Protein AF-A0AB73C0B4-F1 (afdb_monomer_lite)

pLDDT: mean 93.38, std 5.55, range [63.53, 98.44]

Sequence (213 aa):
MIKIISWSEGLYENYLKIKKDDTVIYEGESYLLFLEESNEIGLELNYGKINNISIIFLKEFNDKFYSVPDYRNMYLNNYQYEALQFSRYNLLAMFFSLKEINNIKKINIDDIILNWISTSSFKGYYTNFEDYIFYLIRDIYFIDDEVMNKDIKKTINSILNLKEKKIICIEDLGFEEINVYFNSGIVWKAFLKDKKTNDIYLNTDYDISIKIN

Radius of gyration: 18.08 Å; chains: 1; bounding box: 42×39×54 Å

Organism: NCBI:txid1441737

Foldseek 3Di:
DWDKDWDDDPDDFIWIWIDDPPWTFATGTLVQQWDQDPLFTWGFTQRPPPPQTWIWTWADDDQKIWTFGDQFPLQAQSHDDDIDIDGPVRVVSSVDDPVNVVSHHHDDLLSLLRLLVSLQVDHDDADHNVRSVVVVQVQFDAKQDPVCRVCVNVLNVLSNPDDDFDKDFAPPFDWDFIWTAGNVRGIGSAWTAGPPPRFIWGPNVDRITTTRD

Secondary structure (DSSP, 8-state):
-EEEEEEEETTTEEEEEEEETTEEEEEEEHHHHEEEETTEEEEEE-TT-TT--EEEEEEEETTEEEEEE-TTTTTSTT------EEEHHHHHHTT--HHHHHHPPBP-HHHHHHHHHHTT------SSHHHHHHHHHHHEEEESSHHHHTTHHHHHHHHHT--S--EEE-TT--EEEEEEEETTS-EEEEEEEETTT--EEE--SSSEEEB--

Structure (mmCIF, N/CA/C/O backbone):
data_AF-A0AB73C0B4-F1
#
_entry.id   AF-A0AB73C0B4-F1
#
loop_
_atom_site.group_PDB
_atom_site.id
_atom_site.type_symbol
_atom_site.label_atom_id
_atom_site.label_alt_id
_atom_site.label_comp_id
_atom_site.label_asym_id
_atom_site.label_entity_id
_atom_site.label_seq_id
_atom_site.pdbx_PDB_ins_code
_atom_site.Cartn_x
_atom_site.Cartn_y
_atom_site.Cartn_z
_atom_site.occupancy
_atom_site.B_iso_or_equiv
_atom_site.auth_seq_id
_atom_site.auth_comp_id
_atom_site.auth_asym_id
_atom_site.auth_atom_id
_atom_site.pdbx_PDB_model_num
ATOM 1 N N . MET A 1 1 ? -2.624 -11.768 -9.119 1.00 86.12 1 MET A N 1
ATOM 2 C CA . MET A 1 1 ? -1.344 -12.379 -9.570 1.00 86.12 1 MET A CA 1
ATOM 3 C C . MET A 1 1 ? -0.569 -11.397 -10.444 1.00 86.12 1 MET A C 1
ATOM 5 O O . MET A 1 1 ? -1.166 -10.794 -11.327 1.00 86.12 1 MET A O 1
ATOM 9 N N . ILE A 1 2 ? 0.744 -11.232 -10.223 1.00 95.25 2 ILE A N 1
ATOM 10 C CA . ILE A 1 2 ? 1.586 -10.332 -11.033 1.00 95.25 2 ILE A CA 1
ATOM 11 C C . ILE A 1 2 ? 2.127 -11.048 -12.276 1.00 95.25 2 ILE A C 1
ATOM 13 O O . ILE A 1 2 ? 2.759 -12.101 -12.168 1.00 95.25 2 ILE A O 1
ATOM 17 N N . LYS A 1 3 ? 1.935 -10.441 -13.451 1.00 95.75 3 LYS A N 1
ATOM 18 C CA . LYS A 1 3 ? 2.498 -10.882 -14.732 1.00 95.75 3 LYS A CA 1
ATOM 19 C C . LYS A 1 3 ? 3.380 -9.788 -15.321 1.00 95.75 3 LYS A C 1
ATOM 21 O O . LYS A 1 3 ? 2.972 -8.632 -15.386 1.00 95.75 3 LYS A O 1
ATOM 26 N N . ILE A 1 4 ? 4.560 -10.179 -15.790 1.00 95.81 4 ILE A N 1
ATOM 27 C CA . ILE A 1 4 ? 5.509 -9.295 -16.468 1.00 95.81 4 ILE A CA 1
ATOM 28 C C . ILE A 1 4 ? 5.672 -9.785 -17.899 1.00 95.81 4 ILE A C 1
ATOM 30 O O . ILE A 1 4 ? 5.854 -10.980 -18.140 1.00 95.81 4 ILE A O 1
ATOM 34 N N . ILE A 1 5 ? 5.546 -8.859 -18.838 1.00 94.75 5 ILE A N 1
ATOM 35 C CA . ILE A 1 5 ? 5.722 -9.083 -20.267 1.00 94.75 5 ILE A CA 1
ATOM 36 C C . ILE A 1 5 ? 6.797 -8.102 -20.711 1.00 94.75 5 ILE A C 1
ATOM 38 O O . ILE A 1 5 ? 6.651 -6.906 -20.483 1.00 94.75 5 ILE A O 1
ATOM 42 N N . SER A 1 6 ? 7.852 -8.600 -21.338 1.00 92.56 6 SER A N 1
ATOM 43 C CA . SER A 1 6 ? 8.886 -7.770 -21.943 1.00 92.56 6 SER A CA 1
ATOM 44 C C . SER A 1 6 ? 8.972 -8.047 -23.436 1.00 92.56 6 SER A C 1
ATOM 46 O O . SER A 1 6 ? 8.695 -9.156 -23.900 1.00 92.56 6 SER A O 1
ATOM 48 N N . TRP A 1 7 ? 9.314 -7.014 -24.191 1.00 93.31 7 TRP A N 1
ATOM 49 C CA . TRP A 1 7 ? 9.599 -7.098 -25.617 1.00 93.31 7 TRP A CA 1
ATOM 50 C C . TRP A 1 7 ? 10.627 -6.033 -25.979 1.00 93.31 7 TRP A C 1
ATOM 52 O O . TRP A 1 7 ? 10.917 -5.143 -25.179 1.00 93.31 7 TRP A O 1
ATOM 62 N N . SER A 1 8 ? 11.187 -6.141 -27.176 1.00 89.69 8 SER A N 1
ATOM 63 C CA . SER A 1 8 ? 12.129 -5.157 -27.694 1.00 89.69 8 SER A CA 1
ATOM 64 C C . SER A 1 8 ? 11.608 -4.619 -29.016 1.00 89.69 8 SER A C 1
ATOM 66 O O . SER A 1 8 ? 11.130 -5.392 -29.852 1.00 89.69 8 SER A O 1
ATOM 68 N N . GLU A 1 9 ? 11.718 -3.311 -29.212 1.00 86.81 9 GLU A N 1
ATOM 69 C CA . GLU A 1 9 ? 11.485 -2.661 -30.499 1.00 86.81 9 GLU A CA 1
ATOM 70 C C . GLU A 1 9 ? 12.819 -2.087 -30.993 1.00 86.81 9 GLU A C 1
ATOM 72 O O . GLU A 1 9 ? 13.571 -1.436 -30.270 1.00 86.81 9 GLU A O 1
ATOM 77 N N . GLY A 1 10 ? 13.197 -2.425 -32.226 1.00 79.00 10 GLY A N 1
ATOM 78 C CA . GLY A 1 10 ? 14.515 -2.064 -32.745 1.00 79.00 10 GLY A CA 1
ATOM 79 C C . GLY A 1 10 ? 15.683 -2.705 -31.977 1.00 79.00 10 GLY A C 1
ATOM 80 O O . GLY A 1 10 ? 15.586 -3.816 -31.461 1.00 79.00 10 GLY A O 1
ATOM 81 N N . LEU A 1 11 ? 16.836 -2.027 -31.983 1.00 64.25 11 LEU A N 1
ATOM 82 C CA . LEU A 1 11 ? 18.095 -2.561 -31.441 1.00 64.25 11 LEU A CA 1
ATOM 83 C C . LEU A 1 11 ? 18.336 -2.218 -29.963 1.00 64.25 11 LEU A C 1
ATOM 85 O O . LEU A 1 11 ? 19.182 -2.857 -29.341 1.00 64.25 11 LEU A O 1
ATOM 89 N N . TYR A 1 12 ? 17.639 -1.217 -29.415 1.00 63.53 12 TYR A N 1
ATOM 90 C CA . TYR A 1 12 ? 17.993 -0.621 -28.119 1.00 63.53 12 TYR A CA 1
ATOM 91 C C . TYR A 1 12 ? 16.809 -0.343 -27.189 1.00 63.53 12 TYR A C 1
ATOM 93 O O . TYR A 1 12 ? 17.041 -0.022 -26.025 1.00 63.53 12 TYR A O 1
ATOM 101 N N . GLU A 1 13 ? 15.565 -0.475 -27.651 1.00 76.31 13 GLU A N 1
ATOM 102 C CA . GLU A 1 13 ? 14.398 -0.109 -26.850 1.00 76.31 13 GLU A CA 1
ATOM 103 C C . GLU A 1 13 ? 13.794 -1.375 -26.242 1.00 76.31 13 GLU A C 1
ATOM 105 O O . GLU A 1 13 ? 13.183 -2.197 -26.926 1.00 76.31 13 GLU A O 1
ATOM 110 N N . ASN A 1 14 ? 14.023 -1.559 -24.941 1.00 88.50 14 ASN A N 1
ATOM 111 C CA . ASN A 1 14 ? 13.394 -2.621 -24.167 1.00 88.50 14 ASN A CA 1
ATOM 112 C C . ASN A 1 14 ? 12.157 -2.064 -23.480 1.00 88.50 14 ASN A C 1
ATOM 114 O O . ASN A 1 14 ? 12.228 -1.095 -22.724 1.00 88.50 14 ASN A O 1
ATOM 118 N N . TYR A 1 15 ? 11.035 -2.724 -23.709 1.00 92.69 15 TYR A N 1
ATOM 119 C CA . TYR A 1 15 ? 9.754 -2.370 -23.138 1.00 92.69 15 TYR A CA 1
ATOM 120 C C . TYR A 1 15 ? 9.315 -3.408 -22.126 1.00 92.69 15 TYR A C 1
ATOM 122 O O . TYR A 1 15 ? 9.675 -4.591 -22.186 1.00 92.69 15 TYR A O 1
ATOM 130 N N . LEU A 1 16 ? 8.508 -2.947 -21.181 1.00 94.56 16 LEU A N 1
ATOM 131 C CA . LEU A 1 16 ? 7.970 -3.772 -20.130 1.00 94.56 16 LEU A CA 1
ATOM 132 C C . LEU A 1 16 ? 6.517 -3.400 -19.851 1.00 94.56 16 LEU A C 1
ATOM 134 O O . LEU A 1 16 ? 6.144 -2.231 -19.780 1.00 94.56 16 LEU A O 1
ATOM 138 N N . LYS A 1 17 ? 5.696 -4.429 -19.657 1.00 95.62 17 LYS A N 1
ATOM 139 C CA . LYS A 1 17 ? 4.317 -4.325 -19.199 1.00 95.62 17 LYS A CA 1
ATOM 140 C C . LYS A 1 17 ? 4.124 -5.172 -17.950 1.00 95.62 17 LYS A C 1
ATOM 142 O O . LYS A 1 17 ? 4.303 -6.392 -17.984 1.00 95.62 17 LYS A O 1
ATOM 147 N N . ILE A 1 18 ? 3.729 -4.522 -16.860 1.00 95.94 18 ILE A N 1
ATOM 148 C CA . ILE A 1 18 ? 3.374 -5.156 -15.589 1.00 95.94 18 ILE A CA 1
ATOM 149 C C . ILE A 1 18 ? 1.858 -5.160 -15.480 1.00 95.94 18 ILE A C 1
ATOM 151 O O . ILE A 1 18 ? 1.216 -4.114 -15.591 1.00 95.94 18 ILE A O 1
ATOM 155 N N . LYS A 1 19 ? 1.285 -6.333 -15.219 1.00 96.25 19 LYS A N 1
ATOM 156 C CA . LYS A 1 19 ? -0.127 -6.476 -14.874 1.00 96.25 19 LYS A CA 1
ATOM 157 C C . LYS A 1 19 ? -0.288 -7.081 -13.489 1.00 96.25 19 LYS A C 1
ATOM 159 O O . LYS A 1 19 ? 0.416 -8.037 -13.160 1.00 96.25 19 LYS A O 1
ATOM 164 N N . LYS A 1 20 ? -1.260 -6.582 -12.729 1.00 94.69 20 LYS A N 1
ATOM 165 C CA . LYS A 1 20 ? -1.851 -7.297 -11.597 1.00 94.69 20 LYS A CA 1
ATOM 166 C C . LYS A 1 20 ? -3.215 -7.794 -12.045 1.00 94.69 20 LYS A C 1
ATOM 168 O O . LYS A 1 20 ? -4.101 -6.998 -12.343 1.00 94.69 20 LYS A O 1
ATOM 173 N N . ASP A 1 21 ? -3.326 -9.111 -12.176 1.00 91.25 21 ASP A N 1
ATOM 174 C CA . ASP A 1 21 ? -4.474 -9.765 -12.800 1.00 91.25 21 ASP A CA 1
ATOM 175 C C . ASP A 1 21 ? -4.720 -9.175 -14.201 1.00 91.25 21 ASP A C 1
ATOM 177 O O . ASP A 1 21 ? -3.859 -9.302 -15.083 1.00 91.25 21 ASP A O 1
ATOM 181 N N . ASP A 1 22 ? -5.840 -8.482 -14.407 1.00 89.56 22 ASP A N 1
ATOM 182 C CA . ASP A 1 22 ? -6.152 -7.836 -15.681 1.00 89.56 22 ASP A CA 1
ATOM 183 C C . ASP A 1 22 ? -5.802 -6.347 -15.764 1.00 89.56 22 ASP A C 1
ATOM 185 O O . ASP A 1 22 ? -5.764 -5.799 -16.871 1.00 89.56 22 ASP A O 1
ATOM 189 N N . THR A 1 23 ? -5.432 -5.727 -14.646 1.00 92.69 23 THR A N 1
ATOM 190 C CA . THR A 1 23 ? -5.092 -4.304 -14.557 1.00 92.69 23 THR A CA 1
ATOM 191 C C . THR A 1 23 ? -3.646 -4.060 -14.975 1.00 92.69 23 THR A C 1
ATOM 193 O O . THR A 1 23 ? -2.730 -4.739 -14.510 1.00 92.69 23 THR A O 1
ATOM 196 N N . VAL A 1 24 ? -3.421 -3.079 -15.854 1.00 95.19 24 VAL A N 1
ATOM 197 C CA . VAL A 1 24 ? -2.072 -2.613 -16.212 1.00 95.19 24 VAL A CA 1
ATOM 198 C C . VAL A 1 24 ? -1.560 -1.687 -15.114 1.00 95.19 24 VAL A C 1
ATOM 200 O O . VAL A 1 24 ? -2.181 -0.674 -14.813 1.00 95.19 24 VAL A O 1
ATOM 203 N N . ILE A 1 25 ? -0.416 -2.043 -14.541 1.00 95.56 25 ILE A N 1
ATOM 204 C CA . ILE A 1 25 ? 0.266 -1.290 -13.481 1.00 95.56 25 ILE A CA 1
ATOM 205 C C . ILE A 1 25 ? 1.390 -0.436 -14.070 1.00 95.56 25 ILE A C 1
ATOM 207 O O . ILE A 1 25 ? 1.657 0.673 -13.613 1.00 95.56 25 ILE A O 1
ATOM 211 N N . TYR A 1 26 ? 2.027 -0.941 -15.120 1.00 95.50 26 TYR A N 1
ATOM 212 C CA . TYR A 1 26 ? 3.052 -0.233 -15.865 1.00 95.50 26 TYR A CA 1
ATOM 213 C C . TYR A 1 26 ? 3.058 -0.716 -17.311 1.00 95.50 26 TYR A C 1
ATOM 215 O O . TYR A 1 26 ? 2.889 -1.911 -17.559 1.00 95.50 26 TYR A O 1
ATOM 223 N N . GLU A 1 27 ? 3.268 0.199 -18.247 1.00 94.25 27 GLU A N 1
ATOM 224 C CA . GLU A 1 27 ? 3.537 -0.093 -19.653 1.00 94.25 27 GLU A CA 1
ATOM 225 C C . GLU A 1 27 ? 4.424 1.017 -20.219 1.00 94.25 27 GLU A C 1
ATOM 227 O O . GLU A 1 27 ? 4.016 2.180 -20.229 1.00 94.25 27 GLU A O 1
ATOM 232 N N . GLY A 1 28 ? 5.644 0.677 -20.630 1.00 93.19 28 GLY A N 1
ATOM 233 C CA . GLY A 1 28 ? 6.627 1.657 -21.088 1.00 93.19 28 GLY A CA 1
ATOM 234 C C . GLY A 1 28 ? 8.043 1.094 -21.195 1.00 93.19 28 GLY A C 1
ATOM 235 O O . GLY A 1 28 ? 8.253 -0.117 -21.110 1.00 93.19 28 GLY A O 1
ATOM 236 N N . GLU A 1 29 ? 9.007 1.984 -21.412 1.00 91.50 29 GLU A N 1
ATOM 237 C CA . GLU A 1 29 ? 10.427 1.649 -21.559 1.00 91.50 29 GLU A CA 1
ATOM 238 C C . GLU A 1 29 ? 11.040 1.216 -20.225 1.00 91.50 29 GLU A C 1
ATOM 240 O O . GLU A 1 29 ? 10.999 1.947 -19.240 1.00 91.50 29 GLU A O 1
ATOM 245 N N . SER A 1 30 ? 11.675 0.045 -20.184 1.00 89.25 30 SER A N 1
ATOM 246 C CA . SER A 1 30 ? 12.083 -0.601 -18.931 1.00 89.25 30 SER A CA 1
ATOM 247 C C . SER A 1 30 ? 13.014 0.242 -18.055 1.00 89.25 30 SER A C 1
ATOM 249 O O . SER A 1 30 ? 13.004 0.076 -16.841 1.00 89.25 30 SER A O 1
ATOM 251 N N . TYR A 1 31 ? 13.821 1.136 -18.636 1.00 85.94 31 TYR A N 1
ATOM 252 C CA . TYR A 1 31 ? 14.723 1.989 -17.855 1.00 85.94 31 TYR A CA 1
ATOM 253 C C . TYR A 1 31 ? 13.995 3.124 -17.119 1.00 85.94 31 TYR A C 1
ATOM 255 O O . TYR A 1 31 ? 14.528 3.623 -16.134 1.00 85.94 31 TYR A O 1
ATOM 263 N N . LEU A 1 32 ? 12.796 3.520 -17.566 1.00 88.06 32 LEU A N 1
ATOM 264 C CA . LEU A 1 32 ? 11.962 4.522 -16.890 1.00 88.06 32 LEU A CA 1
ATOM 265 C C . LEU A 1 32 ? 11.239 3.944 -15.673 1.00 88.06 32 LEU A C 1
ATOM 267 O O . LEU A 1 32 ? 10.723 4.691 -14.858 1.00 88.06 32 LEU A O 1
ATOM 271 N N . LEU A 1 33 ? 11.160 2.617 -15.560 1.00 89.38 33 LEU A N 1
ATOM 272 C CA . LEU A 1 33 ? 10.512 1.968 -14.427 1.00 89.38 33 LEU A CA 1
ATOM 273 C C . LEU A 1 33 ? 11.327 2.129 -13.139 1.00 89.38 33 LEU A C 1
ATOM 275 O O . LEU A 1 33 ? 10.747 2.182 -12.060 1.00 89.38 33 LEU A O 1
ATOM 279 N N . PHE A 1 34 ? 12.655 2.117 -13.232 1.00 88.12 34 PHE A N 1
ATOM 280 C CA . PHE A 1 34 ? 13.525 1.996 -12.069 1.00 88.12 34 PHE A CA 1
ATOM 281 C C . PHE A 1 34 ? 13.845 3.358 -11.455 1.00 88.12 34 PHE A C 1
ATOM 283 O O . PHE A 1 34 ? 14.336 4.257 -12.135 1.00 88.12 34 PHE A O 1
ATOM 290 N N . LEU A 1 35 ? 13.648 3.459 -10.141 1.00 87.06 35 LEU A N 1
ATOM 291 C CA . LEU A 1 35 ? 14.049 4.608 -9.342 1.00 87.06 35 LEU A CA 1
ATOM 292 C C . LEU A 1 35 ? 14.955 4.143 -8.201 1.00 87.06 35 LEU A C 1
ATOM 294 O O . LEU A 1 35 ? 14.590 3.260 -7.427 1.00 87.06 35 LEU A O 1
ATOM 298 N N . GLU A 1 36 ? 16.108 4.788 -8.051 1.00 83.19 36 GLU A N 1
ATOM 299 C CA . GLU A 1 36 ? 16.918 4.698 -6.837 1.00 83.19 36 GLU A CA 1
ATOM 300 C C . GLU A 1 36 ? 16.941 6.073 -6.170 1.00 83.19 36 GLU A C 1
ATOM 302 O O . GLU A 1 36 ? 17.510 7.029 -6.698 1.00 83.19 36 GLU A O 1
ATOM 307 N N . GLU A 1 37 ? 16.305 6.188 -5.005 1.00 80.31 37 GLU A N 1
ATOM 308 C CA . GLU A 1 37 ? 16.202 7.449 -4.275 1.00 80.31 37 GLU A CA 1
ATOM 309 C C . GLU A 1 37 ? 16.463 7.225 -2.786 1.00 80.31 37 GLU A C 1
ATOM 311 O O . GLU A 1 37 ? 15.911 6.317 -2.175 1.00 80.31 37 GLU A O 1
ATOM 316 N N . SER A 1 38 ? 17.307 8.057 -2.166 1.00 77.75 38 SER A N 1
ATOM 317 C CA . SER A 1 38 ? 17.582 8.000 -0.717 1.00 77.75 38 SER A CA 1
ATOM 318 C C . SER A 1 38 ? 18.019 6.612 -0.202 1.00 77.75 38 SER A C 1
ATOM 320 O O . SER A 1 38 ? 17.688 6.205 0.918 1.00 77.75 38 SER A O 1
ATOM 322 N N . ASN A 1 39 ? 18.798 5.878 -1.008 1.00 83.44 39 ASN A N 1
ATOM 323 C CA . ASN A 1 39 ? 19.194 4.484 -0.759 1.00 83.44 39 ASN A CA 1
ATOM 324 C C . ASN A 1 39 ? 17.992 3.529 -0.617 1.00 83.44 39 ASN A C 1
ATOM 326 O O . ASN A 1 39 ? 18.043 2.567 0.157 1.00 83.44 39 ASN A O 1
ATOM 330 N N . GLU A 1 40 ? 16.879 3.833 -1.275 1.00 91.38 40 GLU A N 1
ATOM 331 C CA . GLU A 1 40 ? 15.729 2.954 -1.438 1.00 91.38 40 GLU A CA 1
ATOM 332 C C . GLU A 1 40 ? 15.546 2.629 -2.912 1.00 91.38 40 GLU A C 1
ATOM 334 O O . GLU A 1 40 ? 15.798 3.448 -3.795 1.00 91.38 40 GLU A O 1
ATOM 339 N N . ILE A 1 41 ? 15.119 1.398 -3.152 1.00 93.88 41 ILE A N 1
ATOM 340 C CA . ILE A 1 41 ? 14.824 0.891 -4.480 1.00 93.88 41 ILE A CA 1
ATOM 341 C C . ILE A 1 41 ? 13.323 1.048 -4.688 1.00 93.88 41 ILE A C 1
ATOM 343 O O . ILE A 1 41 ? 12.537 0.530 -3.892 1.00 93.88 41 ILE A O 1
ATOM 347 N N . GLY A 1 42 ? 12.929 1.752 -5.741 1.00 94.69 42 GLY A N 1
ATOM 348 C CA . GLY A 1 42 ? 11.542 2.034 -6.072 1.00 94.69 42 GLY A CA 1
ATOM 349 C C . GLY A 1 42 ? 11.201 1.786 -7.535 1.00 94.69 42 GLY A C 1
ATOM 350 O O . GLY A 1 42 ? 12.064 1.474 -8.357 1.00 94.69 42 GLY A O 1
ATOM 351 N N . LEU A 1 43 ? 9.908 1.900 -7.834 1.00 95.75 43 LEU A N 1
ATOM 352 C CA . LEU A 1 43 ? 9.355 1.800 -9.179 1.00 95.75 43 LEU A CA 1
ATOM 353 C C . LEU A 1 43 ? 8.511 3.039 -9.500 1.00 95.75 43 LEU A C 1
ATOM 355 O O . LEU A 1 43 ? 7.688 3.461 -8.684 1.00 95.75 43 LEU A O 1
ATOM 359 N N . GLU A 1 44 ? 8.661 3.567 -10.710 1.00 95.31 44 GLU A N 1
ATOM 360 C CA . GLU A 1 44 ? 7.774 4.575 -11.291 1.00 95.31 44 GLU A CA 1
ATOM 361 C C . GLU A 1 44 ? 6.647 3.882 -12.062 1.00 95.31 44 GLU A C 1
ATOM 363 O O . GLU A 1 44 ? 6.829 3.362 -13.163 1.00 95.31 44 GLU A O 1
ATOM 368 N N . LEU A 1 45 ? 5.456 3.839 -11.462 1.00 95.38 45 LEU A N 1
ATOM 369 C CA . LEU A 1 45 ? 4.304 3.135 -12.020 1.00 95.38 45 LEU A CA 1
ATOM 370 C C . LEU A 1 45 ? 3.341 4.113 -12.684 1.00 95.38 45 LEU A C 1
ATOM 372 O O . LEU A 1 45 ? 2.991 5.140 -12.099 1.00 95.38 45 LEU A O 1
ATOM 376 N N . ASN A 1 46 ? 2.876 3.770 -13.889 1.00 94.12 46 ASN A N 1
ATOM 377 C CA . ASN A 1 46 ? 2.015 4.651 -14.678 1.00 94.12 46 ASN A CA 1
ATOM 378 C C . ASN A 1 46 ? 0.546 4.226 -14.758 1.00 94.12 46 ASN A C 1
ATOM 380 O O . ASN A 1 46 ? -0.291 4.979 -15.257 1.00 94.12 46 ASN A O 1
ATOM 384 N N . TYR A 1 47 ? 0.216 3.029 -14.267 1.00 93.19 47 TYR A N 1
ATOM 385 C CA . TYR A 1 47 ? -1.138 2.470 -14.245 1.00 93.19 47 TYR A CA 1
ATOM 386 C C . TYR A 1 47 ? -1.869 2.593 -15.599 1.00 93.19 47 TYR A C 1
ATOM 388 O O . TYR A 1 47 ? -3.066 2.887 -15.662 1.00 93.19 47 TYR A O 1
ATOM 396 N N . GLY A 1 48 ? -1.125 2.425 -16.701 1.00 87.31 48 GLY A N 1
ATOM 397 C CA . GLY A 1 48 ? -1.637 2.516 -18.072 1.00 87.31 48 GLY A CA 1
ATOM 398 C C . GLY A 1 48 ? -1.883 3.943 -18.582 1.00 87.31 48 GLY A C 1
ATOM 399 O O . GLY A 1 48 ? -2.533 4.116 -19.614 1.00 87.31 48 GLY A O 1
ATOM 400 N N . LYS A 1 49 ? -1.396 4.976 -17.884 1.00 88.00 49 LYS A N 1
ATOM 401 C CA . LYS A 1 49 ? -1.553 6.392 -18.249 1.00 88.00 49 LYS A CA 1
ATOM 402 C C . LYS A 1 49 ? -0.188 7.046 -18.456 1.00 88.00 49 LYS A C 1
ATOM 404 O O . LYS A 1 49 ? 0.508 7.332 -17.493 1.00 88.00 49 LYS A O 1
ATOM 409 N N . ILE A 1 50 ? 0.140 7.374 -19.707 1.00 75.00 50 ILE A N 1
ATOM 410 C CA . ILE A 1 50 ? 1.467 7.859 -20.154 1.00 75.00 50 ILE A CA 1
ATOM 411 C C . ILE A 1 50 ? 2.030 9.030 -19.319 1.00 75.00 50 ILE A C 1
ATOM 413 O O . ILE A 1 50 ? 3.235 9.106 -19.127 1.00 75.00 50 ILE A O 1
ATOM 417 N N . ASN A 1 51 ? 1.176 9.906 -18.774 1.00 80.50 51 ASN A N 1
ATOM 418 C CA . ASN A 1 51 ? 1.597 11.091 -18.010 1.00 80.50 51 ASN A CA 1
ATOM 419 C C . ASN A 1 51 ? 1.238 11.036 -16.516 1.00 80.50 51 ASN A C 1
ATOM 421 O O . ASN A 1 51 ? 1.268 12.067 -15.845 1.00 80.50 51 ASN A O 1
ATOM 425 N N . ASN A 1 52 ? 0.831 9.877 -15.997 1.00 83.94 52 ASN A N 1
ATOM 426 C CA . ASN A 1 52 ? 0.627 9.707 -14.565 1.00 83.94 52 ASN A CA 1
ATOM 427 C C . ASN A 1 52 ? 1.784 8.885 -14.018 1.00 83.94 52 ASN A C 1
ATOM 429 O O . ASN A 1 52 ? 1.987 7.778 -14.490 1.00 83.94 52 ASN A O 1
ATOM 433 N N . ILE A 1 53 ? 2.525 9.405 -13.046 1.00 91.69 53 ILE A N 1
ATOM 434 C CA . ILE A 1 53 ? 3.607 8.666 -12.393 1.00 91.69 53 ILE A CA 1
ATOM 435 C C . ILE A 1 53 ? 3.273 8.588 -10.914 1.00 91.69 53 ILE A C 1
ATOM 437 O O . 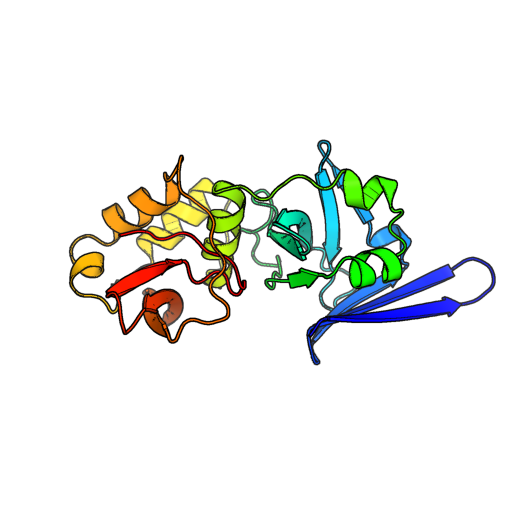ILE A 1 53 ? 2.922 9.583 -10.280 1.00 91.69 53 ILE A O 1
ATOM 441 N N . SER A 1 54 ? 3.332 7.384 -10.369 1.00 94.75 54 SER A N 1
ATOM 442 C CA . SER A 1 54 ? 3.185 7.125 -8.945 1.00 94.75 54 SER A CA 1
ATOM 443 C C . SER A 1 54 ? 4.373 6.296 -8.490 1.00 94.75 54 SER A C 1
ATOM 445 O O . SER A 1 54 ? 4.582 5.174 -8.953 1.00 94.75 54 SER A O 1
ATOM 447 N N . ILE A 1 55 ? 5.172 6.900 -7.617 1.00 94.75 55 ILE A N 1
ATOM 448 C CA . ILE A 1 55 ? 6.395 6.311 -7.083 1.00 94.75 55 ILE A CA 1
ATOM 449 C C . ILE A 1 55 ? 6.034 5.381 -5.932 1.00 94.75 55 ILE A C 1
ATOM 451 O O . ILE A 1 55 ? 5.341 5.785 -4.999 1.00 94.75 55 ILE A O 1
ATOM 455 N N . ILE A 1 56 ? 6.542 4.155 -5.979 1.00 96.12 56 ILE A N 1
ATOM 456 C CA . ILE A 1 56 ? 6.477 3.206 -4.865 1.00 96.12 56 ILE A CA 1
ATOM 457 C C . ILE A 1 56 ? 7.882 2.750 -4.499 1.00 96.12 56 ILE A C 1
ATOM 459 O O . ILE A 1 56 ? 8.755 2.687 -5.360 1.00 96.12 56 ILE A O 1
ATOM 463 N N . PHE A 1 57 ? 8.085 2.356 -3.248 1.00 97.44 57 PHE A N 1
ATOM 464 C CA . PHE A 1 57 ? 9.319 1.724 -2.787 1.00 97.44 57 PHE A CA 1
ATOM 465 C C . PHE A 1 57 ? 9.123 0.226 -2.594 1.00 97.44 57 PHE A C 1
ATOM 467 O O . PHE A 1 57 ? 8.054 -0.220 -2.183 1.00 97.44 57 PHE A O 1
ATOM 474 N N . LEU A 1 58 ? 10.150 -0.562 -2.891 1.00 97.88 58 LEU A N 1
ATOM 475 C CA . LEU A 1 58 ? 10.163 -1.994 -2.626 1.00 97.88 58 LEU A CA 1
ATOM 476 C C . LEU A 1 58 ? 10.712 -2.254 -1.224 1.00 97.88 58 LEU A C 1
ATOM 478 O O . LEU A 1 58 ? 11.734 -1.686 -0.829 1.00 97.88 58 LEU A O 1
ATOM 482 N N . LYS A 1 59 ? 10.056 -3.153 -0.492 1.00 98.00 59 LYS A N 1
ATOM 483 C CA . LYS A 1 59 ? 10.516 -3.651 0.807 1.00 98.00 59 LYS A CA 1
ATOM 484 C C . LYS A 1 59 ? 10.463 -5.166 0.864 1.00 98.00 59 LYS A C 1
ATOM 486 O O . LYS A 1 59 ? 9.542 -5.775 0.336 1.00 98.00 59 LYS A O 1
ATOM 491 N N . GLU A 1 60 ? 11.427 -5.778 1.530 1.00 97.94 60 GLU A N 1
ATOM 492 C CA . GLU A 1 60 ? 11.517 -7.229 1.686 1.00 97.94 60 GLU A CA 1
ATOM 493 C C . GLU A 1 60 ? 10.877 -7.683 3.007 1.00 97.94 60 GLU A C 1
ATOM 495 O O . GLU A 1 60 ? 11.118 -7.104 4.071 1.00 97.94 60 GLU A O 1
ATOM 500 N N . PHE A 1 61 ? 10.106 -8.767 2.957 1.00 97.56 61 PHE A N 1
ATOM 501 C CA . PHE A 1 61 ? 9.741 -9.540 4.142 1.00 97.56 61 PHE A CA 1
ATOM 502 C C . PHE A 1 61 ? 9.777 -11.026 3.808 1.00 97.56 61 PHE A C 1
ATOM 504 O O . PHE A 1 61 ? 9.090 -11.482 2.894 1.00 97.56 61 PHE A O 1
ATOM 511 N N . ASN A 1 62 ? 10.569 -11.779 4.574 1.00 93.44 62 ASN A N 1
ATOM 512 C CA . ASN A 1 62 ? 10.913 -13.168 4.277 1.00 93.44 62 ASN A CA 1
ATOM 513 C C . ASN A 1 62 ? 11.472 -13.314 2.849 1.00 93.44 62 ASN A C 1
ATOM 515 O O . ASN A 1 62 ? 12.572 -12.842 2.590 1.00 93.44 62 ASN A O 1
ATOM 519 N N . ASP A 1 63 ? 10.747 -13.972 1.949 1.00 91.88 63 ASP A N 1
ATOM 520 C CA . ASP A 1 63 ? 11.129 -14.268 0.565 1.00 91.88 63 ASP A CA 1
ATOM 521 C C . ASP A 1 63 ? 10.307 -13.486 -0.481 1.00 91.88 63 ASP A C 1
ATOM 523 O O . ASP A 1 63 ? 10.428 -13.735 -1.688 1.00 91.88 63 ASP A O 1
ATOM 527 N N . LYS A 1 64 ? 9.487 -12.528 -0.029 1.00 96.62 64 LYS A N 1
ATOM 528 C CA . LYS A 1 64 ? 8.601 -11.698 -0.857 1.00 96.62 64 LYS A CA 1
ATOM 529 C C . LYS A 1 64 ? 8.978 -10.217 -0.772 1.00 96.62 64 LYS A C 1
ATOM 531 O O . LYS A 1 64 ? 9.587 -9.759 0.199 1.00 96.62 64 LYS A O 1
ATOM 536 N N . PHE A 1 65 ? 8.569 -9.466 -1.792 1.00 98.00 65 PHE A N 1
ATOM 537 C CA . PHE A 1 65 ? 8.799 -8.028 -1.902 1.00 98.00 65 PHE A CA 1
ATOM 538 C C . PHE A 1 65 ? 7.477 -7.278 -2.040 1.00 98.00 65 PHE A C 1
ATOM 540 O O . PHE A 1 65 ? 6.622 -7.653 -2.839 1.00 98.00 65 PHE A O 1
ATOM 547 N N . TYR A 1 66 ? 7.333 -6.199 -1.289 1.00 98.19 66 TYR A N 1
ATOM 548 C CA . TYR A 1 66 ? 6.098 -5.446 -1.118 1.00 98.19 66 TYR A CA 1
ATOM 549 C C . TYR A 1 66 ? 6.291 -4.034 -1.634 1.00 98.19 66 TYR A C 1
ATOM 551 O O . TYR A 1 66 ? 7.335 -3.425 -1.391 1.00 98.19 66 TYR A O 1
ATOM 559 N N . SER A 1 67 ? 5.288 -3.506 -2.326 1.00 97.38 67 SER A N 1
ATOM 560 C CA . SER A 1 67 ? 5.253 -2.082 -2.638 1.00 97.38 67 SER A CA 1
ATOM 561 C C . SER A 1 67 ? 4.932 -1.255 -1.394 1.00 97.38 67 SER A C 1
ATOM 563 O O . SER A 1 67 ? 4.130 -1.649 -0.562 1.00 97.38 67 SER A O 1
ATOM 565 N N . VAL A 1 68 ? 5.469 -0.055 -1.280 1.00 97.25 68 VAL A N 1
ATOM 566 C CA . VAL A 1 68 ? 5.101 0.907 -0.236 1.00 97.25 68 VAL A CA 1
ATOM 567 C C . VAL A 1 68 ? 4.852 2.235 -0.927 1.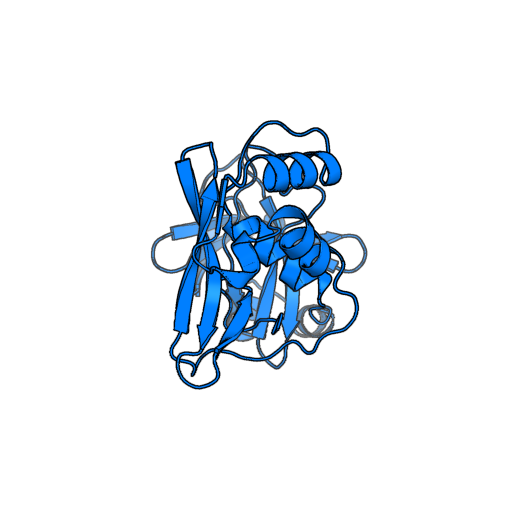00 97.25 68 VAL A C 1
ATOM 569 O O . VAL A 1 68 ? 5.683 2.633 -1.748 1.00 97.25 68 VAL A O 1
ATOM 572 N N . PRO A 1 69 ? 3.716 2.904 -0.680 1.00 95.81 69 PRO A N 1
ATOM 573 C CA . PRO A 1 69 ? 3.453 4.174 -1.328 1.00 95.81 69 PRO A CA 1
ATOM 574 C C . PRO A 1 69 ? 4.438 5.234 -0.825 1.00 95.81 69 PRO A C 1
ATOM 576 O O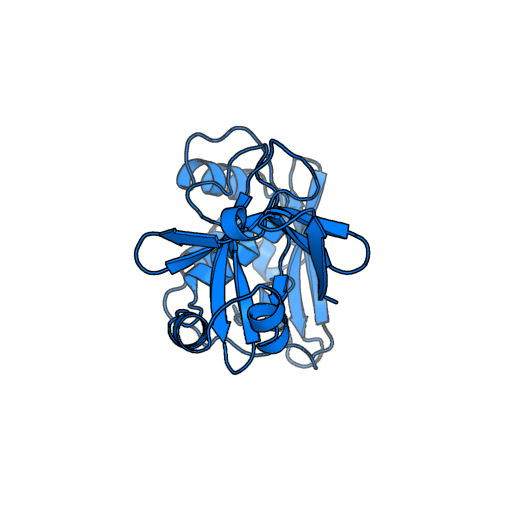 . PRO A 1 69 ? 4.771 5.271 0.360 1.00 95.81 69 PRO A O 1
ATOM 579 N N . ASP A 1 70 ? 4.881 6.125 -1.709 1.00 94.62 70 ASP A N 1
ATOM 580 C CA . ASP A 1 70 ? 5.709 7.254 -1.299 1.00 94.62 70 ASP A CA 1
ATOM 581 C C . ASP A 1 70 ? 4.874 8.271 -0.504 1.00 94.62 70 ASP A C 1
ATOM 583 O O . ASP A 1 70 ? 4.014 8.958 -1.063 1.00 94.62 70 ASP A O 1
ATOM 587 N N . TYR A 1 71 ? 5.139 8.400 0.801 1.00 93.06 71 TYR A N 1
ATOM 588 C CA . TYR A 1 71 ? 4.396 9.298 1.695 1.00 93.06 71 TYR A CA 1
ATOM 589 C C . TYR A 1 71 ? 4.420 10.765 1.234 1.00 93.06 71 TYR A C 1
ATOM 591 O O . TYR A 1 71 ? 3.482 11.516 1.505 1.00 93.06 71 TYR A O 1
ATOM 599 N N . ARG A 1 72 ? 5.461 11.166 0.491 1.00 92.19 72 ARG A N 1
ATOM 600 C CA . ARG A 1 72 ? 5.628 12.525 -0.048 1.00 92.19 72 ARG A CA 1
ATOM 601 C C . ARG A 1 72 ? 4.648 12.834 -1.176 1.00 92.19 72 ARG A C 1
ATOM 603 O O . ARG A 1 72 ? 4.444 13.999 -1.491 1.00 92.19 72 ARG A O 1
ATOM 610 N N . ASN A 1 73 ? 4.056 11.805 -1.781 1.00 92.06 73 ASN A N 1
ATOM 611 C CA . ASN A 1 73 ? 3.220 11.926 -2.971 1.00 92.06 73 ASN A CA 1
ATOM 612 C C . ASN A 1 73 ? 1.851 11.248 -2.824 1.00 92.06 73 ASN A C 1
ATOM 614 O O . ASN A 1 73 ? 0.922 11.591 -3.553 1.00 92.06 73 ASN A O 1
ATOM 618 N N . MET A 1 74 ? 1.675 10.319 -1.879 1.00 93.50 74 MET A N 1
ATOM 619 C CA . MET A 1 74 ? 0.463 9.494 -1.798 1.00 93.50 74 MET A CA 1
ATOM 620 C C . MET A 1 74 ? -0.833 10.277 -1.543 1.00 93.50 74 MET A C 1
ATOM 622 O O . MET A 1 74 ? -1.920 9.824 -1.916 1.00 93.50 74 MET A O 1
ATOM 626 N N . TYR A 1 75 ? -0.707 11.464 -0.943 1.00 93.44 75 TYR A N 1
ATOM 627 C CA . TYR A 1 75 ? -1.808 12.391 -0.690 1.00 93.44 75 TYR A CA 1
ATOM 628 C C . TYR A 1 75 ? -2.232 13.191 -1.931 1.00 93.44 75 TYR A C 1
ATOM 630 O O . TYR A 1 75 ? -3.272 13.849 -1.911 1.00 93.44 75 TYR A O 1
ATOM 638 N N . LEU A 1 76 ? -1.454 13.160 -3.017 1.00 92.31 76 LEU A N 1
ATOM 639 C CA . LEU A 1 76 ? -1.806 13.854 -4.249 1.00 92.31 76 LEU A CA 1
ATOM 640 C C . LEU A 1 76 ? -3.034 13.202 -4.895 1.00 92.31 76 LEU A C 1
ATOM 642 O O . LEU A 1 76 ? -3.186 11.975 -4.953 1.00 92.31 76 LEU A O 1
ATOM 646 N N . ASN A 1 77 ? -3.920 14.043 -5.425 1.00 88.19 77 ASN A N 1
ATOM 647 C CA . ASN A 1 77 ? -5.204 13.603 -5.969 1.00 88.19 77 ASN A CA 1
ATOM 648 C C . ASN A 1 77 ? -5.055 12.627 -7.154 1.00 88.19 77 ASN A C 1
ATOM 650 O O . ASN A 1 77 ? -5.837 11.692 -7.294 1.00 88.19 77 ASN A O 1
ATOM 654 N N . ASN A 1 78 ? -4.040 12.822 -8.001 1.00 88.94 78 ASN A N 1
ATOM 655 C CA . ASN A 1 78 ? -3.762 11.970 -9.162 1.00 88.94 78 ASN A CA 1
ATOM 656 C C . ASN A 1 78 ? -2.882 10.749 -8.847 1.00 88.94 78 ASN A C 1
ATOM 658 O O . ASN A 1 78 ? -2.711 9.899 -9.722 1.00 88.94 78 ASN A O 1
ATOM 662 N N . TYR A 1 79 ? -2.343 10.645 -7.630 1.00 92.69 79 TYR A N 1
ATOM 663 C CA . TYR A 1 79 ? -1.508 9.517 -7.235 1.00 92.69 79 TYR A CA 1
ATOM 664 C C . TYR A 1 79 ? -2.332 8.227 -7.216 1.00 92.69 79 TYR A C 1
ATOM 666 O O . TYR A 1 79 ? -3.356 8.138 -6.528 1.00 92.69 79 TYR A O 1
ATOM 674 N N . GLN A 1 80 ? -1.889 7.225 -7.966 1.00 93.50 80 GLN A N 1
ATOM 675 C CA . GLN A 1 80 ? -2.523 5.917 -8.047 1.00 93.50 80 GLN A CA 1
ATOM 676 C C . GLN A 1 80 ? -1.665 4.897 -7.315 1.00 93.50 80 GLN A C 1
ATOM 678 O O . GLN A 1 80 ? -0.443 4.879 -7.431 1.00 93.50 80 GLN A O 1
ATOM 683 N N . TYR A 1 81 ? -2.321 4.051 -6.534 1.00 93.75 81 TYR A N 1
ATOM 684 C CA . TYR A 1 81 ? -1.636 3.032 -5.773 1.00 93.75 81 TYR A CA 1
ATOM 685 C C . TYR A 1 81 ? -2.501 1.802 -5.636 1.00 93.75 81 TYR A C 1
ATOM 687 O O . TYR A 1 81 ? -3.687 1.895 -5.327 1.00 93.75 81 TYR A O 1
ATOM 695 N N . GLU A 1 82 ? -1.869 0.662 -5.839 1.00 92.69 82 GLU A N 1
ATOM 696 C CA . GLU A 1 82 ? -2.414 -0.634 -5.508 1.00 92.69 82 GLU A CA 1
ATOM 697 C C . GLU A 1 82 ? -1.331 -1.414 -4.767 1.00 92.69 82 GLU A C 1
ATOM 699 O O . GLU A 1 82 ? -0.161 -1.344 -5.133 1.00 92.69 82 GLU A O 1
ATOM 704 N N . ALA A 1 83 ? -1.718 -2.160 -3.736 1.00 94.75 83 ALA A N 1
ATOM 705 C CA . ALA A 1 83 ? -0.813 -3.037 -3.013 1.00 94.75 83 ALA A CA 1
ATOM 706 C C . ALA A 1 83 ? -0.298 -4.157 -3.943 1.00 94.75 83 ALA A C 1
ATOM 708 O O . ALA A 1 83 ? -1.077 -4.968 -4.464 1.00 94.75 83 ALA A O 1
ATOM 709 N N . LEU A 1 84 ? 1.016 -4.206 -4.172 1.00 96.56 84 LEU A N 1
ATOM 710 C CA . LEU A 1 84 ? 1.699 -5.187 -5.017 1.00 96.56 84 LEU A CA 1
ATOM 711 C C . LEU A 1 84 ? 2.623 -6.077 -4.188 1.00 96.56 84 LEU A C 1
ATOM 713 O O . LEU A 1 84 ? 3.399 -5.603 -3.359 1.00 96.56 84 LEU A O 1
ATOM 717 N N . GLN A 1 85 ? 2.566 -7.372 -4.485 1.00 96.12 85 GLN A N 1
ATOM 718 C CA . GLN A 1 85 ? 3.445 -8.389 -3.922 1.00 96.12 85 GLN A CA 1
ATOM 719 C C . GLN A 1 85 ? 4.199 -9.066 -5.061 1.00 96.12 85 GLN A C 1
ATOM 721 O O . GLN A 1 85 ? 3.596 -9.615 -5.989 1.00 96.12 85 GLN A O 1
ATOM 726 N N . PHE A 1 86 ? 5.520 -9.019 -4.992 1.00 96.81 86 PHE A N 1
ATOM 727 C CA . PHE A 1 86 ? 6.420 -9.562 -5.991 1.00 96.81 86 PHE A CA 1
ATOM 728 C C . PHE A 1 86 ? 7.205 -10.729 -5.407 1.00 96.81 86 PHE A C 1
ATOM 730 O O . PHE A 1 86 ? 7.733 -10.672 -4.297 1.00 96.81 86 PHE A O 1
ATOM 737 N N . SER A 1 87 ? 7.343 -11.781 -6.205 1.00 96.38 87 SER A N 1
ATOM 738 C CA . SER A 1 87 ? 8.370 -12.790 -5.977 1.00 96.38 87 SER A CA 1
ATOM 739 C C . SER A 1 87 ? 9.727 -12.289 -6.473 1.00 96.38 87 SER A C 1
ATOM 741 O O . SER A 1 87 ? 9.817 -11.406 -7.332 1.00 96.38 87 SER A O 1
ATOM 743 N N . ARG A 1 88 ? 10.801 -12.948 -6.032 1.00 96.19 88 ARG A N 1
ATOM 744 C CA . ARG A 1 88 ? 12.139 -12.747 -6.606 1.00 96.19 88 ARG A CA 1
ATOM 745 C C . ARG A 1 88 ? 12.161 -12.921 -8.129 1.00 96.19 88 ARG A C 1
ATOM 747 O O . ARG A 1 88 ? 12.847 -12.172 -8.818 1.00 96.19 88 ARG A O 1
ATOM 754 N N . TYR A 1 89 ? 11.396 -13.881 -8.656 1.00 95.75 89 TYR A N 1
ATOM 755 C CA . TYR A 1 89 ? 11.268 -14.099 -10.098 1.00 95.75 89 TYR A CA 1
ATOM 756 C C . TYR A 1 89 ? 10.652 -12.888 -10.802 1.00 95.75 89 TYR A C 1
ATOM 758 O O . TYR A 1 89 ? 11.117 -12.507 -11.873 1.00 95.75 89 TYR A O 1
ATOM 766 N N . ASN A 1 90 ? 9.649 -12.249 -10.190 1.00 96.12 90 ASN A N 1
ATOM 767 C CA . ASN A 1 90 ? 9.073 -11.032 -10.749 1.00 96.12 90 ASN A CA 1
ATOM 768 C C . ASN A 1 90 ? 10.125 -9.918 -10.843 1.00 96.12 90 ASN A C 1
ATOM 770 O O . ASN A 1 90 ? 10.249 -9.306 -11.896 1.00 96.12 90 ASN A O 1
ATOM 774 N N . LEU A 1 91 ? 10.931 -9.693 -9.801 1.00 95.62 91 LEU A N 1
ATOM 775 C CA . LEU A 1 91 ? 11.978 -8.663 -9.854 1.00 95.62 91 LEU A CA 1
ATOM 776 C C . LEU A 1 91 ? 13.030 -8.958 -10.937 1.00 95.62 91 LEU A C 1
ATOM 778 O O . LEU A 1 91 ? 13.372 -8.075 -11.718 1.00 95.62 91 LEU A O 1
ATOM 782 N N . LEU A 1 92 ? 13.481 -10.212 -11.057 1.00 94.44 92 LEU A N 1
ATOM 783 C CA . LEU A 1 92 ? 14.412 -10.625 -12.119 1.00 94.44 92 LEU A CA 1
ATOM 784 C C . LEU A 1 92 ? 13.824 -10.413 -13.524 1.00 94.44 92 LEU A C 1
ATOM 786 O O . LEU A 1 92 ? 14.529 -9.979 -14.431 1.00 94.44 92 LEU A O 1
ATOM 790 N N . ALA A 1 93 ? 12.530 -10.685 -13.707 1.00 93.81 93 ALA A N 1
ATOM 791 C CA . ALA A 1 93 ? 11.831 -10.440 -14.967 1.00 93.81 93 ALA A CA 1
ATOM 792 C C . ALA A 1 93 ? 11.638 -8.940 -15.271 1.00 93.81 93 ALA A C 1
ATOM 794 O O . ALA A 1 93 ? 11.416 -8.585 -16.425 1.00 93.81 93 ALA A O 1
ATOM 795 N N . MET A 1 94 ? 11.765 -8.068 -14.263 1.00 93.12 94 MET A N 1
ATOM 796 C CA . MET A 1 94 ? 11.881 -6.609 -14.411 1.00 93.12 94 MET A CA 1
ATOM 797 C C . MET A 1 94 ? 13.332 -6.136 -14.572 1.00 93.12 94 MET A C 1
ATOM 799 O O . MET A 1 94 ? 13.609 -4.953 -14.412 1.00 93.12 94 MET A O 1
ATOM 803 N N . PHE A 1 95 ? 14.251 -7.050 -14.894 1.00 91.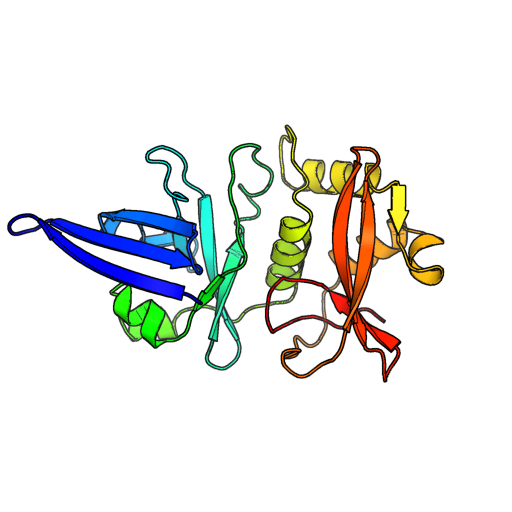25 95 PHE A N 1
ATOM 804 C CA . PHE A 1 95 ? 15.672 -6.787 -15.139 1.00 91.25 95 PHE A CA 1
ATOM 805 C C . PHE A 1 95 ? 16.483 -6.321 -13.924 1.00 91.25 95 PHE A C 1
ATOM 807 O O . PHE A 1 95 ? 17.610 -5.858 -14.089 1.00 91.25 95 PHE A O 1
ATOM 814 N N . PHE A 1 96 ? 15.979 -6.517 -12.703 1.00 92.00 96 PHE A N 1
ATOM 815 C CA . PHE A 1 96 ? 16.784 -6.311 -11.501 1.00 92.00 96 PHE A CA 1
ATOM 816 C C . PHE A 1 96 ? 17.914 -7.340 -11.423 1.00 92.00 96 PHE A C 1
ATOM 818 O O . PHE A 1 96 ? 17.712 -8.543 -11.613 1.00 92.00 96 PHE A O 1
ATOM 825 N N . SER A 1 97 ? 19.105 -6.890 -11.053 1.00 93.31 97 SER A N 1
ATOM 826 C CA . SER A 1 97 ? 20.217 -7.757 -10.685 1.00 93.31 97 SER A CA 1
ATOM 827 C C . SER A 1 97 ? 20.008 -8.368 -9.298 1.00 93.31 97 SER A C 1
ATOM 829 O O . SER A 1 97 ? 19.351 -7.808 -8.420 1.00 93.31 97 SER A O 1
ATOM 831 N N . LEU A 1 98 ? 20.656 -9.508 -9.037 1.00 94.69 98 LEU A N 1
ATOM 832 C CA . LEU A 1 98 ? 20.647 -10.106 -7.696 1.00 94.69 98 LEU A CA 1
ATOM 833 C C . LEU A 1 98 ? 21.234 -9.168 -6.633 1.00 94.69 98 LEU A C 1
ATOM 835 O O . LEU A 1 98 ? 20.828 -9.246 -5.477 1.00 94.69 98 LEU A O 1
ATOM 839 N N . LYS A 1 99 ? 22.178 -8.299 -7.017 1.00 93.75 99 LYS A N 1
ATOM 840 C CA . LYS A 1 99 ? 22.777 -7.310 -6.118 1.00 93.75 99 LYS A CA 1
ATOM 841 C C . LYS A 1 99 ? 21.742 -6.273 -5.683 1.00 93.75 99 LYS A C 1
ATOM 843 O O . LYS A 1 99 ? 21.651 -6.006 -4.493 1.00 93.75 99 LYS A O 1
ATOM 848 N N . GLU A 1 100 ? 20.966 -5.729 -6.619 1.00 93.50 100 GLU A N 1
ATOM 849 C CA . GLU A 1 100 ? 19.892 -4.775 -6.308 1.00 93.50 100 GLU A CA 1
ATOM 850 C C . GLU A 1 100 ? 18.820 -5.430 -5.443 1.00 93.50 100 GLU A C 1
ATOM 852 O O . GLU A 1 100 ? 18.487 -4.900 -4.391 1.00 93.50 100 GLU A O 1
ATOM 857 N N . ILE A 1 101 ? 18.366 -6.633 -5.812 1.00 94.94 101 ILE A N 1
ATOM 858 C CA . ILE A 1 101 ? 17.371 -7.381 -5.030 1.00 94.94 101 ILE A CA 1
ATOM 859 C C . ILE A 1 101 ? 17.838 -7.579 -3.581 1.00 94.94 101 ILE A C 1
ATOM 861 O O . ILE A 1 101 ? 17.072 -7.349 -2.653 1.00 94.94 101 ILE A O 1
ATOM 865 N N . ASN A 1 102 ? 19.100 -7.966 -3.375 1.00 94.00 102 ASN A N 1
ATOM 866 C CA . ASN A 1 102 ? 19.657 -8.189 -2.037 1.00 94.00 102 ASN A CA 1
ATOM 867 C C . ASN A 1 102 ? 19.867 -6.896 -1.227 1.00 94.00 102 ASN A C 1
ATOM 869 O O . ASN A 1 102 ? 20.106 -6.973 -0.024 1.00 94.00 102 ASN A O 1
ATOM 873 N N . ASN A 1 103 ? 19.822 -5.730 -1.874 1.00 94.19 103 ASN A N 1
ATOM 874 C CA . ASN A 1 103 ? 19.944 -4.427 -1.224 1.00 94.19 103 ASN A CA 1
ATOM 875 C C . ASN A 1 103 ? 18.578 -3.808 -0.882 1.00 94.19 103 ASN A C 1
ATOM 877 O O . ASN A 1 103 ? 18.541 -2.751 -0.248 1.00 94.19 103 ASN A O 1
ATOM 881 N N . ILE A 1 104 ? 17.466 -4.441 -1.279 1.00 96.62 104 ILE A N 1
ATOM 882 C CA . ILE A 1 104 ? 16.127 -3.995 -0.896 1.00 96.62 104 ILE A CA 1
ATOM 883 C C . ILE A 1 104 ? 16.008 -4.054 0.630 1.00 96.62 104 ILE A C 1
ATOM 885 O O . ILE A 1 104 ? 16.319 -5.056 1.272 1.00 96.62 104 ILE A O 1
ATOM 889 N N . LYS A 1 105 ? 15.572 -2.945 1.229 1.00 96.88 105 LYS A N 1
ATOM 890 C CA . LYS A 1 105 ? 15.433 -2.830 2.682 1.00 96.88 105 LYS A CA 1
ATOM 891 C C . LYS A 1 105 ? 14.298 -3.713 3.187 1.00 96.88 105 LYS A C 1
ATOM 893 O O . LYS A 1 105 ? 13.289 -3.896 2.514 1.00 96.88 105 LYS A O 1
ATOM 898 N N . LYS A 1 106 ? 14.432 -4.193 4.421 1.00 97.50 106 LYS A N 1
ATOM 899 C CA . LYS A 1 106 ? 13.344 -4.899 5.102 1.00 97.50 106 LYS A CA 1
ATOM 900 C C . LYS A 1 106 ? 12.176 -3.959 5.369 1.00 97.50 106 LYS A C 1
ATOM 902 O O . LYS A 1 106 ? 12.397 -2.805 5.740 1.00 97.50 106 LYS A O 1
ATOM 907 N N . ILE A 1 107 ? 10.963 -4.478 5.226 1.00 97.75 107 ILE A N 1
ATOM 908 C CA . ILE A 1 107 ? 9.748 -3.747 5.579 1.00 97.75 107 ILE A CA 1
ATOM 909 C C . ILE A 1 107 ? 9.717 -3.466 7.083 1.00 97.75 107 ILE A C 1
ATOM 911 O O . ILE A 1 107 ? 10.134 -4.298 7.899 1.00 97.75 107 ILE A O 1
ATOM 915 N N . ASN A 1 108 ? 9.222 -2.291 7.450 1.00 97.06 108 ASN A N 1
ATOM 916 C CA . ASN A 1 108 ? 9.029 -1.886 8.836 1.00 97.06 108 ASN A CA 1
ATOM 917 C C . ASN A 1 108 ? 7.553 -1.546 9.130 1.00 97.06 108 ASN A C 1
ATOM 919 O O . ASN A 1 108 ? 6.662 -1.754 8.310 1.00 97.06 108 ASN A O 1
ATOM 923 N N . ILE A 1 109 ? 7.281 -1.086 10.351 1.00 97.44 109 ILE A N 1
ATOM 924 C CA . ILE A 1 109 ? 5.918 -0.781 10.806 1.00 97.44 109 ILE A CA 1
ATOM 925 C C . ILE A 1 109 ? 5.346 0.442 10.089 1.00 97.44 109 ILE A C 1
ATOM 927 O O . ILE A 1 109 ? 4.182 0.411 9.697 1.00 97.44 109 ILE A O 1
ATOM 931 N N . ASP A 1 110 ? 6.160 1.477 9.875 1.00 96.94 110 ASP A N 1
ATOM 932 C CA . ASP A 1 110 ? 5.742 2.687 9.166 1.00 96.94 110 ASP A CA 1
ATOM 933 C C . ASP A 1 110 ? 5.344 2.352 7.722 1.00 96.94 110 ASP A C 1
ATOM 935 O O . ASP A 1 110 ? 4.307 2.809 7.251 1.00 96.94 110 ASP A O 1
ATOM 939 N N . ASP A 1 111 ? 6.094 1.471 7.053 1.00 97.56 111 ASP A N 1
ATOM 940 C CA . ASP A 1 111 ? 5.782 0.965 5.712 1.00 97.56 111 ASP A CA 1
ATOM 941 C C . ASP A 1 111 ? 4.404 0.261 5.677 1.00 97.56 111 ASP A C 1
ATOM 943 O O . ASP A 1 111 ? 3.590 0.506 4.781 1.00 97.56 111 ASP A O 1
ATOM 947 N N . ILE A 1 112 ? 4.110 -0.585 6.676 1.00 98.25 112 ILE A N 1
ATOM 948 C CA . ILE A 1 112 ? 2.810 -1.264 6.819 1.00 98.25 112 ILE A CA 1
ATOM 949 C C . ILE A 1 112 ? 1.681 -0.256 7.054 1.00 98.25 112 ILE A C 1
ATOM 951 O O . ILE A 1 112 ? 0.612 -0.389 6.458 1.00 98.25 112 ILE A O 1
ATOM 955 N N . ILE A 1 113 ? 1.904 0.746 7.906 1.00 98.00 113 ILE A N 1
ATOM 956 C CA . ILE A 1 113 ? 0.917 1.786 8.216 1.00 98.00 113 ILE A CA 1
ATOM 957 C C . ILE A 1 113 ? 0.649 2.661 6.989 1.00 98.00 113 ILE A C 1
ATOM 959 O O . ILE A 1 113 ? -0.512 2.924 6.685 1.00 98.00 113 ILE A O 1
ATOM 963 N N . LEU A 1 114 ? 1.685 3.075 6.256 1.00 97.00 114 LEU A N 1
ATOM 964 C CA . LEU A 1 114 ? 1.552 3.857 5.024 1.00 97.00 114 LEU A CA 1
ATOM 965 C C . LEU A 1 114 ? 0.715 3.119 3.983 1.00 97.00 114 LEU A C 1
ATOM 967 O O . LEU A 1 114 ? -0.207 3.691 3.399 1.00 97.00 114 LEU A O 1
ATOM 971 N N . ASN A 1 115 ? 0.997 1.833 3.790 1.00 97.56 115 ASN A N 1
ATOM 972 C CA . ASN A 1 115 ? 0.204 1.002 2.904 1.00 97.56 115 ASN A CA 1
ATOM 973 C C . ASN A 1 115 ? -1.226 0.776 3.431 1.00 97.56 115 ASN A C 1
ATOM 975 O O . ASN A 1 115 ? -2.175 0.824 2.664 1.00 97.56 115 ASN A O 1
ATOM 979 N N . TRP A 1 116 ? -1.423 0.585 4.735 1.00 98.06 116 TRP A N 1
ATOM 980 C CA . TRP A 1 116 ? -2.768 0.494 5.310 1.00 98.06 116 TRP A CA 1
ATOM 981 C C . TRP A 1 116 ? -3.585 1.763 5.033 1.00 98.06 116 TRP A C 1
ATOM 983 O O . TRP A 1 116 ? -4.712 1.688 4.559 1.00 98.06 116 TRP A O 1
ATOM 993 N N . ILE A 1 117 ? -3.004 2.943 5.240 1.00 97.38 117 ILE A N 1
ATOM 994 C CA . ILE A 1 117 ? -3.669 4.221 4.966 1.00 97.38 117 ILE A CA 1
ATOM 995 C C . ILE A 1 117 ? -4.067 4.343 3.488 1.00 97.38 117 ILE A C 1
ATOM 997 O O . ILE A 1 117 ? -5.126 4.900 3.185 1.00 97.38 117 ILE A O 1
ATOM 1001 N N . SER A 1 118 ? -3.247 3.848 2.556 1.00 95.44 118 SER A N 1
ATOM 1002 C CA . SER A 1 118 ? -3.548 3.946 1.124 1.00 95.44 118 SER A CA 1
ATOM 1003 C C . SER A 1 118 ? -4.733 3.072 0.692 1.00 95.44 118 SER A C 1
ATOM 1005 O O . SER A 1 118 ? -5.414 3.446 -0.265 1.00 95.44 118 SER A O 1
ATOM 1007 N N . THR A 1 119 ? -5.069 1.997 1.423 1.00 95.81 119 THR A N 1
ATOM 1008 C CA . THR A 1 119 ? -6.265 1.176 1.135 1.00 95.81 119 THR A CA 1
ATOM 1009 C C . THR A 1 119 ? -7.580 1.901 1.442 1.00 95.81 119 THR A C 1
ATOM 1011 O O . THR A 1 119 ? -8.642 1.483 0.979 1.00 95.81 119 THR A O 1
ATOM 1014 N N . SER A 1 120 ? -7.535 3.043 2.142 1.00 94.81 120 SER A N 1
ATOM 1015 C CA . SER A 1 120 ? -8.723 3.869 2.404 1.00 94.81 120 SER A CA 1
ATOM 1016 C C . SER A 1 120 ? -9.364 4.452 1.152 1.00 94.81 120 SER A C 1
ATOM 1018 O O . SER A 1 120 ? -10.532 4.834 1.191 1.00 94.81 120 SER A O 1
ATOM 1020 N N . SER A 1 121 ? -8.613 4.548 0.047 1.00 89.50 121 SER A N 1
ATOM 1021 C CA . SER A 1 121 ? -9.028 5.272 -1.162 1.00 89.50 121 SER A CA 1
ATOM 1022 C C . SER A 1 121 ? -9.458 6.725 -0.891 1.00 89.50 121 SER A C 1
ATOM 1024 O O . SER A 1 121 ? -10.112 7.346 -1.730 1.00 89.50 121 SER A O 1
ATOM 1026 N N . PHE A 1 122 ? -9.091 7.284 0.269 1.00 93.94 122 PHE A N 1
ATOM 1027 C CA . PHE A 1 122 ? -9.408 8.654 0.641 1.00 93.94 122 PHE A CA 1
ATOM 1028 C C . PHE A 1 122 ? -8.621 9.611 -0.257 1.00 93.94 122 PHE A C 1
ATOM 1030 O O . PHE A 1 122 ? -7.399 9.516 -0.384 1.00 93.94 122 PHE A O 1
ATOM 1037 N N . LYS A 1 123 ? -9.332 10.514 -0.933 1.00 90.25 123 LYS A N 1
ATOM 1038 C CA . LYS A 1 123 ? -8.762 11.427 -1.927 1.00 90.25 123 LYS A CA 1
ATOM 1039 C C . LYS A 1 123 ? -9.330 12.827 -1.768 1.00 90.25 123 LYS A C 1
ATOM 1041 O O . LYS A 1 123 ? -10.471 13.020 -1.357 1.00 90.25 123 LYS A O 1
ATOM 1046 N N . GLY A 1 124 ? -8.512 13.801 -2.138 1.00 88.75 124 GLY A N 1
ATOM 1047 C CA . GLY A 1 124 ? -8.810 15.217 -2.025 1.00 88.75 124 GLY A CA 1
ATOM 1048 C C . GLY A 1 124 ? -7.587 16.056 -2.370 1.00 88.75 124 GLY A C 1
ATOM 1049 O O . GLY A 1 124 ? -6.610 15.560 -2.931 1.00 88.75 124 GLY A O 1
ATOM 1050 N N . TYR A 1 125 ? -7.652 17.341 -2.039 1.00 90.25 125 TYR A N 1
ATOM 1051 C CA . TYR A 1 125 ? -6.566 18.289 -2.264 1.00 90.25 125 TYR A CA 1
ATOM 1052 C C . TYR A 1 125 ? -5.931 18.648 -0.922 1.00 90.25 125 TYR A C 1
ATOM 1054 O O . TYR A 1 125 ? -6.507 19.410 -0.146 1.00 90.25 125 TYR A O 1
ATOM 1062 N N . TYR A 1 126 ? -4.753 18.089 -0.658 1.00 94.19 126 TYR A N 1
ATOM 1063 C CA . TYR A 1 126 ? -4.000 18.293 0.581 1.00 94.19 126 TYR A CA 1
ATOM 1064 C C . TYR A 1 126 ? -2.635 18.887 0.263 1.00 94.19 126 TYR A C 1
ATOM 1066 O O . TYR A 1 126 ? -2.090 18.653 -0.818 1.00 94.19 126 TYR A O 1
ATOM 1074 N N . THR A 1 127 ? -2.090 19.677 1.188 1.00 93.44 127 THR A N 1
ATOM 1075 C CA . THR A 1 127 ? -0.810 20.356 0.949 1.00 93.44 127 THR A CA 1
ATOM 1076 C C . THR A 1 127 ? 0.390 19.469 1.278 1.00 93.44 127 THR A C 1
ATOM 1078 O O . THR A 1 127 ? 1.423 19.566 0.619 1.00 93.44 127 THR A O 1
ATOM 1081 N N . ASN A 1 128 ? 0.234 18.582 2.260 1.00 95.69 128 ASN A N 1
ATOM 1082 C CA . ASN A 1 128 ? 1.247 17.656 2.754 1.00 95.69 128 ASN A CA 1
ATOM 1083 C C . ASN A 1 128 ? 0.580 16.401 3.351 1.00 95.69 128 ASN A C 1
ATOM 1085 O O . ASN A 1 128 ? -0.652 16.276 3.384 1.00 95.69 128 ASN A O 1
ATOM 1089 N N . PHE A 1 129 ? 1.406 15.465 3.815 1.00 95.75 129 PHE A N 1
ATOM 1090 C CA . PHE A 1 129 ? 0.949 14.210 4.398 1.00 95.75 129 PHE A CA 1
ATOM 1091 C C . PHE A 1 129 ? 0.236 14.412 5.745 1.00 95.75 129 PHE A C 1
ATOM 1093 O O . PHE A 1 129 ? -0.778 13.768 6.005 1.00 95.75 129 PHE A O 1
ATOM 1100 N N . GLU A 1 130 ? 0.699 15.336 6.587 1.00 96.12 130 GLU A N 1
ATOM 1101 C CA . GLU A 1 130 ? 0.088 15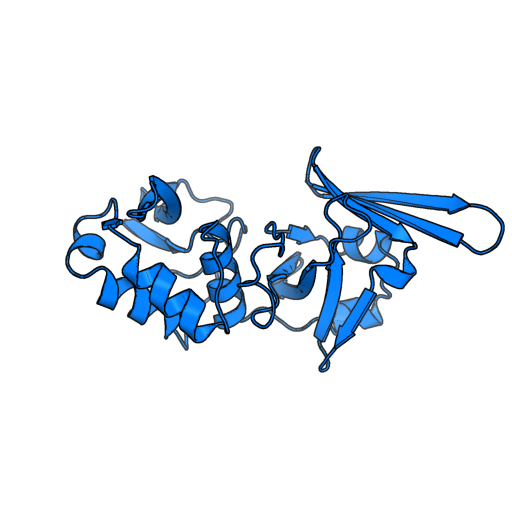.629 7.887 1.00 96.12 130 GLU A CA 1
ATOM 1102 C C . GLU A 1 130 ? -1.348 16.153 7.743 1.00 96.12 130 GLU A C 1
ATOM 1104 O O . GLU A 1 130 ? -2.255 15.689 8.441 1.00 96.12 130 GLU A O 1
ATOM 1109 N N . ASP A 1 131 ? -1.571 17.066 6.796 1.00 96.44 131 ASP A N 1
ATOM 1110 C CA . ASP A 1 131 ? -2.891 17.567 6.419 1.00 96.44 131 ASP A CA 1
ATOM 1111 C C . ASP A 1 131 ? -3.783 16.412 5.962 1.00 96.44 131 ASP A C 1
ATOM 1113 O O . ASP A 1 131 ? -4.907 16.263 6.444 1.00 96.44 131 ASP A O 1
ATOM 1117 N N . TYR A 1 132 ? -3.281 15.568 5.058 1.00 96.94 132 TYR A N 1
ATOM 1118 C CA . TYR A 1 132 ? -4.012 14.407 4.555 1.00 96.94 132 TYR A CA 1
ATOM 1119 C C . TYR A 1 132 ? -4.500 13.498 5.689 1.00 96.94 132 TYR A C 1
ATOM 1121 O O . TYR A 1 132 ? -5.689 13.179 5.748 1.00 96.94 132 TYR A O 1
ATOM 1129 N N . ILE A 1 133 ? -3.624 13.155 6.636 1.00 97.12 133 ILE A N 1
ATOM 1130 C CA . ILE A 1 133 ? -3.973 12.334 7.802 1.00 97.12 133 ILE A CA 1
ATOM 1131 C C . ILE A 1 133 ? -4.990 13.035 8.704 1.00 97.12 133 ILE A C 1
ATOM 1133 O O . ILE A 1 133 ? -5.955 12.407 9.145 1.00 97.12 133 ILE A O 1
ATOM 1137 N N . PHE A 1 134 ? -4.826 14.336 8.957 1.00 96.38 134 PHE A N 1
ATOM 1138 C CA . PHE A 1 134 ? -5.787 15.108 9.743 1.00 96.38 134 PHE A CA 1
ATOM 1139 C C . PHE A 1 134 ? -7.194 15.051 9.131 1.00 96.38 134 PHE A C 1
ATOM 1141 O O . PHE A 1 134 ? -8.170 14.782 9.839 1.00 96.38 134 PHE A O 1
ATOM 1148 N N . TYR A 1 135 ? -7.302 15.274 7.819 1.00 96.81 135 TYR A N 1
ATOM 1149 C CA . TYR A 1 135 ? -8.578 15.240 7.109 1.00 96.81 135 TYR A CA 1
ATOM 1150 C C . TYR A 1 135 ? -9.159 13.832 7.012 1.00 96.81 135 TYR A C 1
ATOM 1152 O O . TYR A 1 135 ? -10.370 13.696 7.172 1.00 96.81 135 TYR A O 1
ATOM 1160 N N . LEU A 1 136 ? -8.322 12.808 6.824 1.00 96.81 136 LEU A N 1
ATOM 1161 C CA . LEU A 1 136 ? -8.738 11.406 6.828 1.00 96.81 136 LEU A CA 1
ATOM 1162 C C . LEU A 1 136 ? -9.406 11.059 8.157 1.00 96.81 136 LEU A C 1
ATOM 1164 O O . LEU A 1 136 ? -10.554 10.630 8.167 1.00 96.81 136 LEU A O 1
ATOM 1168 N N . ILE A 1 137 ? -8.736 11.320 9.285 1.00 97.00 137 ILE A N 1
ATOM 1169 C CA . ILE A 1 137 ? -9.277 11.017 10.621 1.00 97.00 137 ILE A CA 1
ATOM 1170 C C . ILE A 1 137 ? -10.574 11.787 10.873 1.00 97.00 137 ILE A C 1
ATOM 1172 O O . ILE A 1 137 ? -11.517 11.241 11.438 1.00 97.00 137 ILE A O 1
ATOM 1176 N N . ARG A 1 138 ? -10.620 13.064 10.475 1.00 96.19 138 ARG A N 1
ATOM 1177 C CA . ARG A 1 138 ? -11.802 13.916 10.650 1.00 96.19 138 ARG A CA 1
ATOM 1178 C C . ARG A 1 138 ? -12.996 13.421 9.835 1.00 96.19 138 ARG A C 1
ATOM 1180 O O . ARG A 1 138 ? -14.130 13.631 10.254 1.00 96.19 138 ARG A O 1
ATOM 1187 N N . ASP A 1 139 ? -12.747 12.838 8.668 1.00 97.44 139 ASP A N 1
ATOM 1188 C CA . ASP A 1 139 ? -13.807 12.381 7.778 1.00 97.44 139 ASP A CA 1
ATOM 1189 C C . ASP A 1 139 ? -14.376 11.017 8.189 1.00 97.44 139 ASP A C 1
ATOM 1191 O O . ASP A 1 139 ? -15.484 10.693 7.773 1.00 97.44 139 ASP A O 1
ATOM 1195 N N . ILE A 1 140 ? -13.702 10.256 9.060 1.00 98.19 140 ILE A N 1
ATOM 1196 C CA . ILE A 1 140 ? -14.256 9.014 9.612 1.00 98.19 140 ILE A CA 1
ATOM 1197 C C . ILE A 1 140 ? -15.501 9.323 10.457 1.00 98.19 140 ILE A C 1
ATOM 1199 O O . ILE A 1 140 ? -15.444 10.028 11.465 1.00 98.19 140 ILE A O 1
ATOM 1203 N N . TYR A 1 141 ? -16.624 8.742 10.049 1.00 97.00 141 TYR A N 1
ATOM 1204 C CA . TYR A 1 141 ? -17.925 8.844 10.700 1.00 97.00 141 TYR A CA 1
ATOM 1205 C C . TYR A 1 141 ? -18.164 7.711 11.705 1.00 97.00 141 TYR A C 1
ATOM 1207 O O . TYR A 1 141 ? -18.649 7.953 12.809 1.00 97.00 141 TYR A O 1
ATOM 1215 N N . PHE A 1 142 ? -17.841 6.475 11.320 1.00 97.50 142 PHE A N 1
ATOM 1216 C CA . PHE A 1 142 ? -18.205 5.275 12.074 1.00 97.50 142 PHE A CA 1
ATOM 1217 C C . PHE A 1 142 ? -17.229 4.127 11.793 1.00 97.50 142 PHE A C 1
ATOM 1219 O O . PHE A 1 142 ? -16.717 4.007 10.680 1.00 97.50 142 PHE A O 1
ATOM 1226 N N . ILE A 1 143 ? -16.994 3.269 12.788 1.00 97.88 143 ILE A N 1
ATOM 1227 C CA . ILE A 1 143 ? -16.266 2.000 12.637 1.00 97.88 143 ILE A CA 1
ATOM 1228 C C . ILE A 1 143 ? -17.207 0.854 13.015 1.00 97.88 143 ILE A C 1
ATOM 1230 O O . ILE A 1 143 ? -17.829 0.905 14.073 1.00 97.88 143 ILE A O 1
ATOM 1234 N N . ASP A 1 144 ? -17.269 -0.198 12.197 1.00 96.75 144 ASP A N 1
ATOM 1235 C CA . ASP A 1 144 ? -18.100 -1.397 12.410 1.00 96.75 144 ASP A CA 1
ATOM 1236 C C . ASP A 1 144 ? -17.557 -2.344 13.501 1.00 96.75 144 ASP A C 1
ATOM 1238 O O . ASP A 1 144 ? -17.462 -3.557 13.336 1.00 96.75 144 ASP A O 1
ATOM 1242 N N . ASP A 1 145 ? -17.111 -1.774 14.615 1.00 96.00 145 ASP A N 1
ATOM 1243 C CA . ASP A 1 145 ? -16.677 -2.492 15.807 1.00 96.00 145 ASP A CA 1
ATOM 1244 C C . ASP A 1 145 ? -16.955 -1.620 17.034 1.00 96.00 145 ASP A C 1
ATOM 1246 O O . ASP A 1 145 ? -16.473 -0.489 17.142 1.00 96.00 145 ASP A O 1
ATOM 1250 N N . GLU A 1 146 ? -17.737 -2.141 17.981 1.00 93.06 146 GLU A N 1
ATOM 1251 C CA . GLU A 1 146 ? -18.194 -1.372 19.144 1.00 93.06 146 GLU A CA 1
ATOM 1252 C C . GLU A 1 146 ? -17.050 -0.819 20.002 1.00 93.06 146 GLU A C 1
ATOM 1254 O O . GLU A 1 146 ? -17.207 0.220 20.647 1.00 93.06 146 GLU A O 1
ATOM 1259 N N . VAL A 1 147 ? -15.912 -1.516 20.070 1.00 92.69 147 VAL A N 1
ATOM 1260 C CA . VAL A 1 147 ? -14.780 -1.100 20.903 1.00 92.69 147 VAL A CA 1
ATOM 1261 C C . VAL A 1 147 ? -14.024 0.025 20.211 1.00 92.69 147 VAL A C 1
ATOM 1263 O O . VAL A 1 147 ? -13.782 1.060 20.834 1.00 92.69 147 VAL A O 1
ATOM 1266 N N . MET A 1 148 ? -13.707 -0.143 18.928 1.00 94.69 148 MET A N 1
ATOM 1267 C CA . MET A 1 148 ? -12.996 0.864 18.135 1.00 94.69 148 MET A CA 1
ATOM 1268 C C . MET A 1 148 ? -13.824 2.132 17.925 1.00 94.69 148 MET A C 1
ATOM 1270 O O . MET A 1 148 ? -13.285 3.241 17.973 1.00 94.69 148 MET A O 1
ATOM 1274 N N . ASN A 1 149 ? -15.138 1.981 17.757 1.00 96.19 149 ASN A N 1
ATOM 1275 C CA . ASN A 1 149 ? -16.054 3.085 17.502 1.00 96.19 149 ASN A CA 1
ATOM 1276 C C . ASN A 1 149 ? -16.255 4.017 18.709 1.00 96.19 149 ASN A C 1
ATOM 1278 O O . ASN A 1 149 ? -16.617 5.177 18.532 1.00 96.19 149 ASN A O 1
ATOM 1282 N N . LYS A 1 150 ? -16.000 3.551 19.942 1.00 96.38 150 LYS A N 1
ATOM 1283 C CA . LYS A 1 150 ? -16.148 4.379 21.158 1.00 96.38 150 LYS A CA 1
ATOM 1284 C C . LYS A 1 150 ? -15.260 5.620 21.150 1.00 96.38 150 LYS A C 1
ATOM 1286 O O . LYS A 1 150 ? -15.656 6.648 21.688 1.00 96.38 150 LYS A O 1
ATOM 1291 N N . ASP A 1 151 ? -14.065 5.511 20.575 1.00 95.56 151 ASP A N 1
ATOM 1292 C CA . ASP A 1 151 ? -13.123 6.622 20.446 1.00 95.56 151 ASP A CA 1
ATOM 1293 C C . ASP A 1 151 ? -12.301 6.458 19.162 1.00 95.56 151 ASP A C 1
ATOM 1295 O O . ASP A 1 151 ? -11.128 6.080 19.178 1.00 95.56 151 ASP A O 1
ATOM 1299 N N . ILE A 1 152 ? -12.956 6.720 18.028 1.00 95.62 152 ILE A N 1
ATOM 1300 C CA . ILE A 1 152 ? -12.384 6.603 16.677 1.00 95.62 152 ILE A CA 1
ATOM 1301 C C . ILE A 1 152 ? -11.056 7.354 16.585 1.00 95.62 152 ILE A C 1
ATOM 1303 O O . ILE A 1 152 ? -10.040 6.797 16.167 1.00 95.62 152 ILE A O 1
ATOM 1307 N N . LYS A 1 153 ? -11.044 8.622 17.015 1.00 95.69 153 LYS A N 1
ATOM 1308 C CA . LYS A 1 153 ? -9.858 9.473 16.917 1.00 95.69 153 LYS A CA 1
ATOM 1309 C C . LYS A 1 153 ? -8.698 8.879 17.706 1.00 95.69 153 LYS A C 1
ATOM 1311 O O . LYS A 1 153 ? -7.581 8.848 17.188 1.00 95.69 153 LYS A O 1
ATOM 1316 N N . LYS A 1 154 ? -8.926 8.421 18.938 1.00 95.88 154 LYS A N 1
ATOM 1317 C CA . LYS A 1 154 ? -7.874 7.783 19.734 1.00 95.88 154 LYS A CA 1
ATOM 1318 C C . LYS A 1 154 ? -7.412 6.477 19.101 1.00 95.88 154 LYS A C 1
ATOM 1320 O O . LYS A 1 154 ? -6.208 6.297 18.977 1.00 95.88 154 LYS A O 1
ATOM 1325 N N . THR A 1 155 ? -8.333 5.624 18.655 1.00 96.00 155 THR A N 1
ATOM 1326 C CA . THR A 1 155 ? -8.024 4.341 18.005 1.00 96.00 155 THR A CA 1
ATOM 1327 C C . THR A 1 155 ? -7.100 4.535 16.806 1.00 96.00 155 THR A C 1
ATOM 1329 O O . THR A 1 155 ? -6.011 3.962 16.771 1.00 96.00 155 THR A O 1
ATOM 1332 N N . ILE A 1 156 ? -7.476 5.403 15.862 1.00 97.19 156 ILE A N 1
ATOM 1333 C CA . ILE A 1 156 ? -6.676 5.648 14.655 1.00 97.19 156 ILE A CA 1
ATOM 1334 C C . ILE A 1 156 ? -5.330 6.289 15.008 1.00 97.19 156 ILE A C 1
ATOM 1336 O O . ILE A 1 156 ? -4.295 5.837 14.526 1.00 97.19 156 ILE A O 1
ATOM 1340 N N . ASN A 1 157 ? -5.297 7.278 15.909 1.00 96.94 157 ASN A N 1
ATOM 1341 C CA . ASN A 1 157 ? -4.027 7.880 16.330 1.00 96.94 157 ASN A CA 1
ATOM 1342 C C . ASN A 1 157 ? -3.107 6.881 17.043 1.00 96.94 157 ASN A C 1
ATOM 1344 O O . ASN A 1 157 ? -1.894 6.951 16.869 1.00 96.94 157 ASN A O 1
ATOM 1348 N N . SER A 1 158 ? -3.637 5.951 17.839 1.00 96.19 158 SER A N 1
ATOM 1349 C CA . SER A 1 158 ? -2.823 4.906 18.464 1.00 96.19 158 SER A CA 1
ATOM 1350 C C . SER A 1 158 ? -2.161 4.004 17.425 1.00 96.19 158 SER A C 1
ATOM 1352 O O . SER A 1 158 ? -1.005 3.642 17.617 1.00 96.19 158 SER A O 1
ATOM 1354 N N . ILE A 1 159 ? -2.853 3.699 16.323 1.00 97.25 159 ILE A N 1
ATOM 1355 C CA . ILE A 1 159 ? -2.306 2.914 15.208 1.00 97.25 159 ILE A CA 1
ATOM 1356 C C . ILE A 1 159 ? -1.214 3.699 14.475 1.00 97.25 159 ILE A C 1
ATOM 1358 O O . ILE A 1 159 ? -0.117 3.183 14.294 1.00 97.25 159 ILE A O 1
ATOM 1362 N N . LEU A 1 160 ? -1.479 4.959 14.117 1.00 96.62 160 LEU A N 1
ATOM 1363 C CA . LEU A 1 160 ? -0.523 5.821 13.405 1.00 96.62 160 LEU A CA 1
ATOM 1364 C C . LEU A 1 160 ? 0.776 6.070 14.184 1.00 96.62 160 LEU A C 1
ATOM 1366 O O . LEU A 1 160 ? 1.799 6.383 13.589 1.00 96.62 160 LEU A O 1
ATOM 1370 N N . ASN A 1 161 ? 0.734 5.944 15.512 1.00 95.75 161 ASN A N 1
ATOM 1371 C CA . ASN A 1 161 ? 1.883 6.142 16.393 1.00 95.75 161 ASN A CA 1
ATOM 1372 C C . ASN A 1 161 ? 2.534 4.823 16.857 1.00 95.75 161 ASN A C 1
ATOM 1374 O O . ASN A 1 161 ? 3.360 4.842 17.776 1.00 95.75 161 ASN A O 1
ATOM 1378 N N . LEU A 1 162 ? 2.165 3.675 16.275 1.00 95.19 162 LEU A N 1
ATOM 1379 C CA . LEU A 1 162 ? 2.793 2.392 16.595 1.00 95.19 162 LEU A CA 1
ATOM 1380 C C . LEU A 1 162 ? 4.279 2.420 16.224 1.00 95.19 162 LEU A C 1
ATOM 1382 O O . LEU A 1 162 ? 4.631 2.614 15.069 1.00 95.19 162 LEU A O 1
ATOM 1386 N N . LYS A 1 163 ? 5.150 2.174 17.209 1.00 90.12 163 LYS A N 1
ATOM 1387 C CA . LYS A 1 163 ? 6.609 2.125 17.001 1.00 90.12 163 LYS A CA 1
ATOM 1388 C C . LYS A 1 163 ? 7.193 0.721 17.018 1.00 90.12 163 LYS A C 1
ATOM 1390 O O . LYS A 1 163 ? 8.189 0.463 16.355 1.00 90.12 163 LYS A O 1
ATOM 1395 N N . GLU A 1 164 ? 6.592 -0.177 17.795 1.00 88.75 164 GLU A N 1
ATOM 1396 C CA . GLU A 1 164 ? 7.109 -1.526 18.016 1.00 88.75 164 GLU A CA 1
ATOM 1397 C C . GLU A 1 164 ? 5.969 -2.545 18.035 1.00 88.75 164 GLU A C 1
ATOM 1399 O O . GLU A 1 164 ? 5.160 -2.606 18.961 1.00 88.75 164 GLU A O 1
ATOM 1404 N N . LYS A 1 165 ? 5.920 -3.365 16.988 1.00 92.94 165 LYS A N 1
ATOM 1405 C CA . LYS A 1 165 ? 5.017 -4.497 16.806 1.00 92.94 165 LYS A CA 1
ATOM 1406 C C . LYS A 1 165 ? 5.674 -5.510 15.877 1.00 92.94 165 LYS A C 1
ATOM 1408 O O . LYS A 1 165 ? 6.503 -5.173 15.035 1.00 92.94 165 LYS A O 1
ATOM 1413 N N . LYS A 1 166 ? 5.279 -6.771 16.023 1.00 94.94 166 LYS A N 1
ATOM 1414 C CA . LYS A 1 166 ? 5.699 -7.829 15.109 1.00 94.94 166 LYS A CA 1
ATOM 1415 C C . LYS A 1 166 ? 4.840 -7.775 13.845 1.00 94.94 166 LYS A C 1
ATOM 1417 O O . LYS A 1 166 ? 3.617 -7.854 13.945 1.00 94.94 166 LYS A O 1
ATOM 1422 N N . ILE A 1 167 ? 5.491 -7.694 12.689 1.00 97.06 167 ILE A N 1
ATOM 1423 C CA . ILE A 1 167 ? 4.865 -7.945 11.387 1.00 97.06 167 ILE A CA 1
ATOM 1424 C C . ILE A 1 167 ? 4.731 -9.462 11.229 1.00 97.06 167 ILE A C 1
ATOM 1426 O O . ILE A 1 167 ? 5.685 -10.203 11.494 1.00 97.06 167 ILE A O 1
ATOM 1430 N N . ILE A 1 168 ? 3.541 -9.932 10.870 1.00 95.12 168 ILE A N 1
ATOM 1431 C CA . ILE A 1 168 ? 3.219 -11.359 10.763 1.00 95.12 168 ILE A CA 1
ATOM 1432 C C . ILE A 1 168 ? 2.558 -11.678 9.423 1.00 95.12 168 ILE A C 1
ATOM 1434 O O . ILE A 1 168 ? 1.900 -10.816 8.851 1.00 95.12 168 ILE A O 1
ATOM 1438 N N . CYS A 1 169 ? 2.692 -12.924 8.967 1.00 94.75 169 CYS A N 1
ATOM 1439 C CA . CYS A 1 169 ? 1.933 -13.452 7.833 1.00 94.75 169 CYS A CA 1
ATOM 1440 C C . CYS A 1 169 ? 0.491 -13.782 8.248 1.00 94.75 169 CYS A C 1
ATOM 1442 O O . CYS A 1 169 ? 0.269 -14.282 9.355 1.00 94.75 169 CYS A O 1
ATOM 1444 N N . ILE A 1 170 ? -0.463 -13.541 7.349 1.00 92.75 170 ILE A N 1
ATOM 1445 C CA . ILE A 1 170 ? -1.902 -13.709 7.567 1.00 92.75 170 ILE A CA 1
ATOM 1446 C C . ILE A 1 170 ? -2.624 -14.501 6.448 1.00 92.75 170 ILE A C 1
ATOM 1448 O O . ILE A 1 170 ? -3.847 -14.578 6.486 1.00 92.75 170 ILE A O 1
ATOM 1452 N N . GLU A 1 171 ? -1.911 -15.127 5.492 1.00 82.69 171 GLU A N 1
ATOM 1453 C CA . GLU A 1 171 ? -2.502 -15.857 4.332 1.00 82.69 171 GLU A CA 1
ATOM 1454 C C . GLU A 1 171 ? -3.524 -16.939 4.713 1.00 82.69 171 GLU A C 1
ATOM 1456 O O . GLU A 1 171 ? -4.507 -17.139 4.003 1.00 82.69 171 GLU A O 1
ATOM 1461 N N . ASP A 1 172 ? -3.314 -17.624 5.838 1.00 70.00 172 ASP A N 1
ATOM 1462 C CA . ASP A 1 172 ? -4.069 -18.829 6.211 1.00 70.00 172 ASP A CA 1
ATOM 1463 C C . ASP A 1 172 ? -5.216 -18.570 7.204 1.00 70.00 172 ASP A C 1
ATOM 1465 O O . ASP A 1 172 ? -5.775 -19.500 7.801 1.00 70.00 172 ASP A O 1
ATOM 1469 N N . LEU A 1 173 ? -5.557 -17.304 7.440 1.00 73.75 173 LEU A N 1
ATOM 1470 C CA . LEU A 1 173 ? -6.525 -16.916 8.458 1.00 73.75 173 LEU A CA 1
ATOM 1471 C C . LEU A 1 173 ? -7.891 -16.584 7.844 1.00 73.75 173 LEU A C 1
ATOM 1473 O O . LEU A 1 173 ? -8.018 -15.915 6.822 1.00 73.75 173 LEU A O 1
ATOM 1477 N N . GLY A 1 174 ? -8.947 -17.077 8.493 1.00 83.31 174 GLY A N 1
ATOM 1478 C CA . GLY A 1 174 ? -10.324 -16.757 8.133 1.00 83.31 174 GLY A CA 1
ATOM 1479 C C . GLY A 1 174 ? -10.761 -15.478 8.833 1.00 83.31 174 GLY A C 1
ATOM 1480 O O . GLY A 1 174 ? -11.040 -15.507 10.033 1.00 83.31 174 GLY A O 1
ATOM 1481 N N . PHE A 1 175 ? -10.845 -14.382 8.084 1.00 92.69 175 PHE A N 1
ATOM 1482 C CA . PHE A 1 175 ? -11.141 -13.061 8.631 1.00 92.69 175 PHE A CA 1
ATOM 1483 C C . PHE A 1 175 ? -12.561 -12.577 8.345 1.00 92.69 175 PHE A C 1
ATOM 1485 O O . PHE A 1 175 ? -13.200 -12.979 7.371 1.00 92.69 175 PHE A O 1
ATOM 1492 N N . GLU A 1 176 ? -13.038 -11.684 9.206 1.00 94.56 176 GLU A N 1
ATOM 1493 C CA . GLU A 1 176 ? -14.148 -10.773 8.930 1.00 94.56 176 GLU A CA 1
ATOM 1494 C C . GLU A 1 176 ? -13.599 -9.362 8.740 1.00 94.56 176 GLU A C 1
ATOM 1496 O O . GLU A 1 176 ? -12.703 -8.934 9.469 1.00 94.56 176 GLU A O 1
ATOM 1501 N N . GLU A 1 177 ? -14.124 -8.647 7.750 1.00 96.00 177 GLU A N 1
ATOM 1502 C CA . GLU A 1 177 ? -13.762 -7.254 7.502 1.00 96.00 177 GLU A CA 1
ATOM 1503 C C . GLU A 1 177 ? -14.447 -6.357 8.542 1.00 96.00 177 GLU A C 1
ATOM 1505 O O . GLU A 1 177 ? -15.657 -6.450 8.742 1.00 96.00 177 GLU A O 1
ATOM 1510 N N . ILE A 1 178 ? -13.684 -5.464 9.175 1.00 97.56 178 ILE A N 1
ATOM 1511 C CA . ILE A 1 178 ? -14.236 -4.339 9.936 1.00 97.56 178 ILE A CA 1
ATOM 1512 C C . ILE A 1 178 ? -14.117 -3.101 9.056 1.00 97.56 178 ILE A C 1
ATOM 1514 O O . ILE A 1 178 ? -13.016 -2.673 8.685 1.00 97.56 178 ILE A O 1
ATOM 1518 N N . ASN A 1 179 ? -15.270 -2.519 8.748 1.00 98.25 179 ASN A N 1
ATOM 1519 C CA . ASN A 1 179 ? -15.374 -1.372 7.864 1.00 98.25 179 ASN A CA 1
ATOM 1520 C C . ASN A 1 179 ? -15.310 -0.055 8.637 1.00 98.25 179 ASN A C 1
ATOM 1522 O O . ASN A 1 179 ? -15.868 0.093 9.724 1.00 98.25 179 ASN A O 1
ATOM 1526 N N . VAL A 1 180 ? -14.652 0.923 8.031 1.00 98.44 180 VAL A N 1
ATOM 1527 C CA . VAL A 1 180 ? -14.585 2.314 8.458 1.00 98.44 180 VAL A CA 1
ATOM 1528 C C . VAL A 1 180 ? -15.354 3.132 7.433 1.00 98.44 180 VAL A C 1
ATOM 1530 O O . VAL A 1 180 ? -15.045 3.117 6.242 1.00 98.44 180 VAL A O 1
ATOM 1533 N N . TYR A 1 181 ? -16.377 3.833 7.896 1.00 98.25 181 TYR A N 1
ATOM 1534 C CA . TYR A 1 181 ? -17.266 4.622 7.060 1.00 98.25 181 TYR A CA 1
ATOM 1535 C C . TYR A 1 181 ? -16.888 6.085 7.178 1.00 98.25 181 TYR A C 1
ATOM 1537 O O . TYR A 1 181 ? -16.762 6.619 8.281 1.00 98.25 181 TYR A O 1
ATOM 1545 N N . PHE A 1 182 ? -16.736 6.733 6.035 1.00 97.88 182 PHE A N 1
ATOM 1546 C CA . PHE A 1 182 ? -16.425 8.147 5.932 1.00 97.88 182 PHE A CA 1
ATOM 1547 C C . PHE A 1 182 ? -17.698 8.977 5.721 1.00 97.88 182 PHE A C 1
ATOM 1549 O O . PHE A 1 182 ? -18.652 8.511 5.096 1.00 97.88 182 PHE A O 1
ATOM 1556 N N . ASN A 1 183 ? -17.710 10.237 6.168 1.00 96.69 183 ASN A N 1
ATOM 1557 C CA . ASN A 1 183 ? -18.800 11.183 5.887 1.00 96.69 183 ASN A CA 1
ATOM 1558 C C . ASN A 1 183 ? -18.957 11.446 4.380 1.00 96.69 183 ASN A C 1
ATOM 1560 O O . ASN A 1 183 ? -20.053 11.753 3.915 1.00 96.69 183 ASN A O 1
ATOM 1564 N N . SER A 1 184 ? -17.878 11.288 3.610 1.00 92.75 184 SER A N 1
ATOM 1565 C CA . SER A 1 184 ? -17.887 11.323 2.144 1.00 92.75 184 SER A CA 1
ATOM 1566 C C . SER A 1 184 ? -18.636 10.153 1.483 1.00 92.75 184 SER A C 1
ATOM 1568 O O . SER A 1 184 ? -18.846 10.177 0.271 1.00 92.75 184 SER A O 1
ATOM 1570 N N . GLY A 1 185 ? -19.050 9.136 2.248 1.00 94.12 185 GLY A N 1
ATOM 1571 C CA . GLY A 1 185 ? -19.705 7.924 1.745 1.00 94.12 185 GLY A CA 1
ATOM 1572 C C . GLY A 1 185 ? -18.734 6.823 1.306 1.00 94.12 185 GLY A C 1
ATOM 1573 O O . GLY A 1 185 ? -19.178 5.760 0.875 1.00 94.12 185 GLY A O 1
ATOM 1574 N N . ILE A 1 186 ? -17.422 7.051 1.427 1.00 95.81 186 ILE A N 1
ATOM 1575 C CA . ILE A 1 186 ? -16.397 6.026 1.202 1.00 95.81 186 ILE A CA 1
ATOM 1576 C C . ILE A 1 186 ? -16.497 4.966 2.307 1.00 95.81 186 ILE A C 1
ATOM 1578 O O . ILE A 1 186 ? -16.675 5.288 3.484 1.00 95.81 186 ILE A O 1
ATOM 1582 N N . VAL A 1 187 ? -16.360 3.696 1.924 1.00 97.62 187 VAL A N 1
ATOM 1583 C CA . VAL A 1 187 ? -16.247 2.568 2.854 1.00 97.62 187 VAL A CA 1
ATOM 1584 C C . VAL A 1 187 ? -14.847 1.991 2.726 1.00 97.62 187 VAL A C 1
ATOM 1586 O O . VAL A 1 187 ? -14.480 1.460 1.679 1.00 97.62 187 VAL A O 1
ATOM 1589 N N . TRP A 1 188 ? -14.070 2.092 3.796 1.00 97.94 188 TRP A N 1
ATOM 1590 C CA . TRP A 1 188 ? -12.734 1.527 3.882 1.00 97.94 188 TRP A CA 1
ATOM 1591 C C . TRP A 1 188 ? -12.766 0.241 4.686 1.00 97.94 188 TRP A C 1
ATOM 1593 O O . TRP A 1 188 ? -13.083 0.237 5.873 1.00 97.94 188 TRP A O 1
ATOM 1603 N N . LYS A 1 189 ? -12.392 -0.856 4.039 1.00 97.56 189 LYS A N 1
ATOM 1604 C CA . LYS A 1 189 ? -12.192 -2.156 4.679 1.00 97.56 189 LYS A CA 1
ATOM 1605 C C . LYS A 1 189 ? -10.895 -2.124 5.480 1.00 97.56 189 LYS A C 1
ATOM 1607 O O . LYS A 1 189 ? -9.887 -2.646 5.024 1.00 97.56 189 LYS A O 1
ATOM 1612 N N . ALA A 1 190 ? -10.883 -1.429 6.612 1.00 97.81 190 ALA A N 1
ATOM 1613 C CA . ALA A 1 190 ? -9.645 -1.040 7.275 1.00 97.81 190 ALA A CA 1
ATOM 1614 C C . ALA A 1 190 ? -9.029 -2.155 8.123 1.00 97.81 190 ALA A C 1
ATOM 1616 O O . ALA A 1 190 ? -7.813 -2.169 8.304 1.00 97.81 190 ALA A O 1
ATOM 1617 N N . PHE A 1 191 ? -9.823 -3.081 8.661 1.00 98.06 191 PHE A N 1
ATOM 1618 C CA . PHE A 1 191 ? -9.295 -4.113 9.554 1.00 98.06 191 PHE A CA 1
ATOM 1619 C C . PHE A 1 191 ? -9.813 -5.503 9.220 1.00 98.06 191 PHE A C 1
ATOM 1621 O O . PHE A 1 191 ? -10.865 -5.671 8.607 1.00 98.06 191 PHE A O 1
ATOM 1628 N N . LEU A 1 192 ? -9.055 -6.496 9.675 1.00 96.94 192 LEU A N 1
ATOM 1629 C CA . LEU A 1 192 ? -9.365 -7.913 9.578 1.00 96.94 192 LEU A CA 1
ATOM 1630 C C . LEU A 1 192 ? -9.459 -8.486 10.989 1.00 96.94 192 LEU A C 1
ATOM 1632 O O . LEU A 1 192 ? -8.506 -8.389 11.761 1.00 96.94 192 LEU A O 1
ATOM 1636 N N . LYS A 1 193 ? -10.595 -9.088 11.330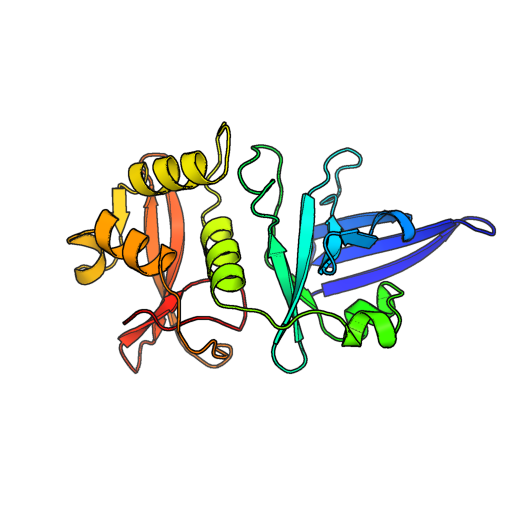 1.00 95.88 193 LYS A N 1
ATOM 1637 C CA . LYS A 1 193 ? -10.830 -9.740 12.621 1.00 95.88 193 LYS A CA 1
ATOM 1638 C C . LYS A 1 193 ? -10.794 -11.249 12.459 1.00 95.88 193 LYS A C 1
ATOM 1640 O O . LYS A 1 193 ? -11.578 -11.808 11.694 1.00 95.88 193 LYS A O 1
ATOM 1645 N N . ASP A 1 194 ? -9.893 -11.919 13.167 1.00 93.62 194 ASP A N 1
ATOM 1646 C CA . ASP A 1 194 ? -9.840 -13.381 13.176 1.00 93.62 194 ASP A CA 1
ATOM 1647 C C . ASP A 1 194 ? -11.032 -13.928 13.967 1.00 93.62 194 ASP A C 1
ATOM 1649 O O . ASP A 1 194 ? -11.175 -13.679 15.166 1.00 93.62 194 ASP A O 1
ATOM 1653 N N . LYS A 1 195 ? -11.875 -14.724 13.302 1.00 87.50 195 LYS A N 1
ATOM 1654 C CA . LYS A 1 195 ? -13.078 -15.328 13.897 1.00 87.50 195 LYS A CA 1
ATOM 1655 C C . LYS A 1 195 ? -12.777 -16.251 15.079 1.00 87.50 195 LYS A C 1
ATOM 1657 O O . LYS A 1 195 ? -13.661 -16.501 15.896 1.00 87.50 195 LYS A O 1
ATOM 1662 N N . LYS A 1 196 ? -11.571 -16.823 15.149 1.00 89.12 196 LYS A N 1
ATOM 1663 C CA . LYS A 1 196 ? -11.194 -17.803 16.180 1.00 89.12 196 LYS A CA 1
ATOM 1664 C C . LYS A 1 196 ? -10.649 -17.135 17.433 1.00 89.12 196 LYS A C 1
ATOM 1666 O O . LYS A 1 196 ? -10.972 -17.564 18.537 1.00 89.12 196 LYS A O 1
ATOM 1671 N N . THR A 1 197 ? -9.803 -16.126 17.261 1.00 91.44 197 THR A N 1
ATOM 1672 C CA . THR A 1 197 ? -9.071 -15.484 18.364 1.00 91.44 197 THR A CA 1
ATOM 1673 C C . THR A 1 197 ? -9.666 -14.140 18.774 1.00 91.44 197 THR A C 1
ATOM 1675 O O . THR A 1 197 ? -9.407 -13.686 19.884 1.00 91.44 197 THR A O 1
ATOM 1678 N N . ASN A 1 198 ? -10.497 -13.528 17.921 1.00 91.12 198 ASN A N 1
ATOM 1679 C CA . ASN A 1 198 ? -10.892 -12.118 17.984 1.00 91.12 198 ASN A CA 1
ATOM 1680 C C . ASN A 1 198 ? -9.708 -11.140 17.892 1.00 91.12 198 ASN A C 1
ATOM 1682 O O . ASN A 1 198 ? -9.855 -9.960 18.223 1.00 91.12 198 ASN A O 1
ATOM 1686 N N . ASP A 1 199 ? -8.545 -11.605 17.434 1.00 94.56 199 ASP A N 1
ATOM 1687 C CA . ASP A 1 199 ? -7.417 -10.735 17.134 1.00 94.56 199 ASP A CA 1
ATOM 1688 C C . ASP A 1 199 ? -7.764 -9.847 15.939 1.00 94.56 199 ASP A C 1
ATOM 1690 O O . ASP A 1 199 ? -8.396 -10.296 14.979 1.00 94.56 199 ASP A O 1
ATOM 1694 N N . ILE A 1 200 ? -7.364 -8.577 16.006 1.00 96.25 200 ILE A N 1
ATOM 1695 C CA . ILE A 1 200 ? -7.617 -7.606 14.944 1.00 96.25 200 ILE A CA 1
ATOM 1696 C C . ILE A 1 200 ? -6.295 -7.181 14.322 1.00 96.25 200 ILE A C 1
ATOM 1698 O O . ILE A 1 200 ? -5.341 -6.820 15.019 1.00 96.25 200 ILE A O 1
ATOM 1702 N N . TYR A 1 201 ? -6.271 -7.198 12.997 1.00 97.38 201 TYR A N 1
ATOM 1703 C CA . TYR A 1 201 ? -5.132 -6.876 12.155 1.00 97.38 201 TYR A CA 1
ATOM 1704 C C . TYR A 1 201 ? -5.472 -5.716 11.223 1.00 97.38 201 TYR A C 1
ATOM 1706 O O . TYR A 1 201 ? -6.634 -5.511 10.868 1.00 97.38 201 TYR A O 1
ATOM 1714 N N . LEU A 1 202 ? -4.460 -4.963 10.800 1.00 98.00 202 LEU A N 1
ATOM 1715 C CA . LEU A 1 202 ? -4.622 -3.967 9.739 1.00 98.00 202 LEU A CA 1
ATOM 1716 C C . LEU A 1 202 ? -4.920 -4.666 8.406 1.00 98.00 202 LEU A C 1
ATOM 1718 O O . LEU A 1 202 ? -4.240 -5.630 8.050 1.00 98.00 202 LEU A O 1
ATOM 1722 N N . ASN A 1 203 ? -5.898 -4.183 7.646 1.00 97.19 203 ASN A N 1
ATOM 1723 C CA . ASN A 1 203 ? -6.114 -4.677 6.292 1.00 97.19 203 ASN A CA 1
ATOM 1724 C C . ASN A 1 203 ? -5.233 -3.908 5.298 1.00 97.19 203 ASN A C 1
ATOM 1726 O O . ASN A 1 203 ? -5.535 -2.785 4.894 1.00 97.19 203 ASN A O 1
ATOM 1730 N N . THR A 1 204 ? -4.110 -4.513 4.941 1.00 95.88 204 THR A N 1
ATOM 1731 C CA . THR A 1 204 ? -3.071 -3.932 4.086 1.00 95.88 204 THR A CA 1
ATOM 1732 C C . THR A 1 204 ? -3.218 -4.338 2.618 1.00 95.88 204 THR A C 1
ATOM 1734 O O . THR A 1 204 ? -2.395 -3.937 1.805 1.00 95.88 204 THR A O 1
ATOM 1737 N N . ASP A 1 205 ? -4.186 -5.189 2.263 1.00 94.44 205 ASP A N 1
ATOM 1738 C CA . ASP A 1 205 ? -4.201 -5.927 0.986 1.00 94.44 205 ASP A CA 1
ATOM 1739 C C . ASP A 1 205 ? -2.909 -6.746 0.724 1.00 94.44 205 ASP A C 1
ATOM 1741 O O . ASP A 1 205 ? -2.666 -7.242 -0.384 1.00 94.44 205 ASP A O 1
ATOM 1745 N N . TYR A 1 206 ? -2.085 -6.929 1.763 1.00 95.19 206 TYR A N 1
ATOM 1746 C CA . TYR A 1 206 ? -0.965 -7.855 1.791 1.00 95.19 206 TYR A CA 1
ATOM 1747 C C . TYR A 1 206 ? -1.314 -9.130 2.535 1.00 95.19 206 TYR A C 1
ATOM 1749 O O . TYR A 1 206 ? -2.247 -9.204 3.329 1.00 95.19 206 TYR A O 1
ATOM 1757 N N . ASP A 1 207 ? -0.489 -10.134 2.297 1.00 94.75 207 ASP A N 1
ATOM 1758 C CA . ASP A 1 207 ? -0.406 -11.327 3.120 1.00 94.75 207 ASP A CA 1
ATOM 1759 C C . ASP A 1 207 ? 0.319 -11.099 4.458 1.00 94.75 207 ASP A C 1
ATOM 1761 O O . ASP A 1 207 ? 0.468 -12.037 5.241 1.00 94.75 207 ASP A O 1
ATOM 1765 N N . ILE A 1 208 ? 0.770 -9.873 4.737 1.00 96.69 208 ILE A N 1
ATOM 1766 C CA . ILE A 1 208 ? 1.417 -9.479 5.986 1.00 96.69 208 ILE A CA 1
ATOM 1767 C C . ILE A 1 208 ? 0.701 -8.306 6.648 1.00 96.69 208 ILE A C 1
ATOM 1769 O O . ILE A 1 208 ? 0.205 -7.387 5.993 1.00 96.69 208 ILE A O 1
ATOM 1773 N N . SER A 1 209 ? 0.672 -8.322 7.978 1.00 96.88 209 SER A N 1
ATOM 1774 C CA . SER A 1 209 ? -0.003 -7.297 8.768 1.00 96.88 209 SER A CA 1
ATOM 1775 C C . SER A 1 209 ? 0.556 -7.183 10.193 1.00 96.88 209 SER A C 1
ATOM 1777 O O . SER A 1 209 ? 1.511 -7.862 10.580 1.00 96.88 209 SER A O 1
ATOM 1779 N N . ILE A 1 210 ? -0.041 -6.289 10.978 1.00 97.19 210 ILE A N 1
ATOM 1780 C CA . ILE A 1 210 ? 0.237 -6.021 12.384 1.00 97.19 210 ILE A CA 1
ATOM 1781 C C . ILE A 1 210 ? -1.045 -6.229 13.191 1.00 97.19 210 ILE A C 1
ATOM 1783 O O . ILE A 1 210 ? -2.095 -5.687 12.848 1.00 97.19 210 ILE A O 1
ATOM 1787 N N . LYS A 1 211 ? -0.933 -6.964 14.304 1.00 95.44 211 LYS A N 1
ATOM 1788 C CA . LYS A 1 211 ? -1.993 -7.090 15.316 1.00 95.44 211 LYS A CA 1
ATOM 1789 C C . LYS A 1 211 ? -2.092 -5.826 16.177 1.00 95.44 211 LYS A C 1
ATOM 1791 O O . LYS A 1 211 ? -1.091 -5.407 16.780 1.00 95.44 211 LYS A O 1
ATOM 1796 N N . ILE A 1 212 ? -3.296 -5.273 16.306 1.00 94.56 212 ILE A N 1
ATOM 1797 C CA . ILE A 1 212 ? -3.539 -3.984 16.976 1.00 94.56 212 ILE A CA 1
ATOM 1798 C C . ILE A 1 212 ? -4.256 -4.069 18.330 1.00 94.56 212 ILE A C 1
ATOM 1800 O O . ILE A 1 212 ? -4.254 -3.072 19.051 1.00 94.56 212 ILE A O 1
ATOM 1804 N N . ASN A 1 213 ? -4.788 -5.233 18.716 1.00 88.88 213 ASN A N 1
ATOM 1805 C CA . ASN A 1 213 ? -5.315 -5.499 20.063 1.00 88.88 213 ASN A CA 1
ATOM 1806 C C . ASN A 1 213 ? -4.430 -6.443 20.892 1.00 88.88 213 ASN A C 1
ATOM 1808 O O . ASN A 1 213 ? -3.378 -6.904 20.383 1.00 88.88 213 ASN A O 1
#